Protein AF-A0AAV5G2I6-F1 (afdb_monomer)

Radius of gyration: 21.34 Å; Cα contacts (8 Å, |Δi|>4): 259; chains: 1; bounding box: 54×40×63 Å

InterPro domains:
  IPR001750 NADH:quinone oxidoreductase/Mrp antiporter, transmembrane domain [PF00361] (100-213)
  IPR045693 NAD(P)H-quinone oxidoreductase subunit 2, N-terminal [PF19530] (1-71)

Mean predicted aligned error: 12.51 Å

Foldseek 3Di:
DVLVPDDPVCLVVLLVVLLVVLVVVLVVLVVCLPPDWDQPDVNFFTDDNLLSVLLNVLSVLLSLVSVLCSVVCVVLVARSVLLSVLSVQLSVLLSQCSGGQWQVSVLVSVVSNQVSVLCQLCRPVPDPLSVVLSVLSVVLLVVLSVLQVVLVVLLCVQLPNDGGPVSSVVSCVVSVCCPPVSNVSSVVSNCSSLCLQQLDPPNVPSVVSSCVSRVSSVPDDFDDDVVCSVVVVVCVVVVVPDDDDDDDDDDDDDDPRDRNPSSNVSVVVVVVVVVVVVD

Nearest PDB structures (foldseek):
  7f9o-assembly1_M  TM=9.510E-01  e=1.912E-22  Hordeum vulgare subsp. spontaneum
  7wg5-assembly1_B  TM=9.486E-01  e=4.267E-21  Arabidopsis thaliana
  6khi-assembly1_B  TM=9.493E-01  e=2.024E-12  Thermosynechococcus vestitus BP-1
  6tjv-assembly1_B  TM=9.586E-01  e=1.074E-11  Thermosynechococcus vestitus BP-1
  8qby-assembly1_N  TM=9.268E-01  e=2.630E-10  Paracoccus denitrificans PD1222

pLDDT: mean 70.24, std 22.51, range [23.95, 95.75]

Secondary structure (DSSP, 8-state):
-GGGSS-GGGHHHHHHHHHHHHHHHHHHHHHHTTS---EEGGGTEE--HHHHHHHHHHHHHHHHHHHHHHHHHHHHT--HHHHHHHHHHHHHHHHHHHHB-BHHHHHHHHHHHHHHHHHHHT--TT-HHHHHHHHHHHHHHHHHHHHHHHHHHHHHHHHTS--BHHHHHHHHHHTTGGGSHHHHHHHHHHHHHHHHHH--TTS-THHHHHHHH-HHHHHS-TT--HHHHHHHHHHHHHGGG----------------SSSHHHHHHHHHHHHHHTTS--

Solvent-accessible surface area (backbone atoms only — not comparable to full-atom values): 15529 Å² total; per-residue (Å²): 120,75,67,78,77,53,62,85,85,50,59,70,55,55,54,52,54,55,46,49,54,41,51,51,51,50,52,53,50,64,66,47,70,80,56,77,70,50,73,38,79,94,63,41,32,45,46,44,77,72,29,51,53,52,38,48,52,51,47,51,54,50,56,57,45,55,69,69,43,48,66,56,38,65,76,64,73,52,68,59,64,61,56,52,49,34,52,52,49,22,51,50,20,50,46,49,40,49,25,43,39,24,57,63,46,57,50,50,17,56,48,47,26,47,51,30,49,37,54,59,36,30,62,54,77,88,41,69,55,12,46,51,24,22,52,52,49,46,52,55,47,51,52,27,52,53,40,24,51,53,12,49,53,45,48,24,64,60,19,75,70,39,52,40,55,68,52,26,52,51,24,18,59,75,68,64,42,71,82,37,72,64,48,55,53,19,52,50,28,35,50,53,18,52,35,45,75,50,41,46,89,87,46,35,75,61,52,63,54,37,51,68,18,20,62,70,66,66,66,60,72,45,70,78,46,82,74,45,62,67,48,47,69,56,44,64,72,63,60,84,71,70,94,80,87,89,88,92,86,87,90,78,75,64,83,76,69,78,78,52,51,68,51,46,56,66,50,55,59,60,59,61,51,61,66,67,76,78,115

Structure (mmCIF, N/CA/C/O backbone):
data_AF-A0AAV5G2I6-F1
#
_entry.id   AF-A0AAV5G2I6-F1
#
loop_
_atom_site.group_PDB
_atom_site.id
_atom_site.type_symbol
_atom_site.label_atom_id
_atom_site.label_alt_id
_atom_site.label_comp_id
_atom_site.label_asym_id
_atom_site.label_entity_id
_atom_site.label_seq_id
_atom_site.pdbx_PDB_ins_code
_atom_site.Cartn_x
_atom_site.Cartn_y
_atom_site.Cartn_z
_atom_site.occupancy
_atom_site.B_iso_or_equiv
_atom_site.auth_seq_id
_atom_site.auth_comp_id
_atom_site.auth_asym_id
_atom_site.auth_atom_id
_atom_site.pdbx_PDB_model_num
ATOM 1 N N . MET A 1 1 ? -19.543 11.523 7.938 1.00 45.25 1 MET A N 1
ATOM 2 C CA . MET A 1 1 ? -20.702 12.025 7.142 1.00 45.25 1 MET A CA 1
ATOM 3 C C . MET A 1 1 ? -21.783 10.956 6.940 1.00 45.25 1 MET A C 1
ATOM 5 O O . MET A 1 1 ? -22.947 11.292 7.072 1.00 45.25 1 MET A O 1
ATOM 9 N N . ILE A 1 2 ? -21.426 9.682 6.711 1.00 50.03 2 ILE A N 1
ATOM 10 C CA . ILE A 1 2 ? -22.383 8.548 6.662 1.00 50.03 2 ILE A CA 1
ATOM 11 C C . ILE A 1 2 ? -22.961 8.214 8.056 1.00 50.03 2 ILE A C 1
ATOM 13 O O . ILE A 1 2 ? -24.127 7.864 8.186 1.00 50.03 2 ILE A O 1
ATOM 17 N N . ASP A 1 3 ? -22.176 8.422 9.116 1.00 50.94 3 ASP A N 1
ATOM 18 C CA . ASP A 1 3 ? -22.596 8.178 10.508 1.00 50.94 3 ASP A CA 1
ATOM 19 C C . ASP A 1 3 ? -23.618 9.205 11.041 1.00 50.94 3 ASP A C 1
ATOM 21 O O . ASP A 1 3 ? -24.221 9.000 12.084 1.00 50.94 3 ASP A O 1
ATOM 25 N N . LEU A 1 4 ? -23.832 10.319 10.324 1.00 53.97 4 LEU A N 1
ATOM 26 C CA . LEU A 1 4 ? -24.796 11.360 10.714 1.00 53.97 4 LEU A CA 1
ATOM 27 C C . LEU A 1 4 ? -26.239 11.005 10.323 1.00 53.97 4 LEU A C 1
ATOM 29 O O . LEU A 1 4 ? -27.175 11.653 10.781 1.00 53.97 4 LEU A O 1
ATOM 33 N N . THR A 1 5 ? -26.408 10.005 9.455 1.00 57.31 5 THR A N 1
ATOM 34 C CA . THR A 1 5 ? -27.710 9.549 8.947 1.00 57.31 5 THR A CA 1
ATOM 35 C C . THR A 1 5 ? -28.163 8.222 9.553 1.00 57.31 5 THR A C 1
ATOM 37 O O . THR A 1 5 ? -29.301 7.827 9.326 1.00 57.31 5 THR A O 1
ATOM 40 N N . SER A 1 6 ? -27.292 7.532 10.296 1.00 55.28 6 SER A N 1
ATOM 41 C CA . SER A 1 6 ? -27.576 6.224 10.891 1.00 55.28 6 SER A CA 1
ATOM 42 C C . SER A 1 6 ? -27.896 6.366 12.373 1.00 55.28 6 SER A C 1
ATOM 44 O O . SER A 1 6 ? -27.193 7.069 13.099 1.00 55.28 6 SER A O 1
ATOM 46 N N . ASP A 1 7 ? -28.936 5.678 12.833 1.00 56.91 7 ASP A N 1
ATOM 47 C CA . ASP A 1 7 ? -29.311 5.674 14.244 1.00 56.91 7 ASP A CA 1
ATOM 48 C C . ASP A 1 7 ? -28.297 4.832 15.049 1.00 56.91 7 ASP A C 1
ATOM 50 O O . ASP A 1 7 ? -27.750 3.849 14.540 1.00 56.91 7 ASP A O 1
ATOM 54 N N . GLN A 1 8 ? -28.032 5.166 16.321 1.00 59.47 8 GLN A N 1
ATOM 55 C CA . GLN A 1 8 ? -27.012 4.458 17.135 1.00 59.47 8 GLN A CA 1
ATOM 56 C C . GLN A 1 8 ? -27.302 2.953 17.310 1.00 59.47 8 GLN A C 1
ATOM 58 O O . GLN A 1 8 ? -26.416 2.179 17.676 1.00 59.47 8 GLN A O 1
ATOM 63 N N . LYS A 1 9 ? -28.538 2.533 17.026 1.00 57.12 9 LYS A N 1
ATOM 64 C CA . LYS A 1 9 ? -29.009 1.148 17.080 1.00 57.12 9 LYS A CA 1
ATOM 65 C C . LYS A 1 9 ? -28.426 0.257 15.972 1.00 57.12 9 LYS A C 1
ATOM 67 O O . LYS A 1 9 ? -28.384 -0.958 16.150 1.00 57.12 9 LYS A O 1
ATOM 72 N N . ASP A 1 10 ? -27.925 0.842 14.883 1.00 65.00 10 ASP A N 1
ATOM 73 C CA . ASP A 1 10 ? -27.438 0.104 13.706 1.00 65.00 10 ASP A CA 1
ATOM 74 C C . ASP A 1 10 ? -25.941 -0.255 13.783 1.00 65.00 10 ASP A C 1
ATOM 76 O O . ASP A 1 10 ? -25.424 -0.998 12.947 1.00 65.00 10 ASP A O 1
ATOM 80 N N . ARG A 1 11 ? -25.239 0.207 14.827 1.00 68.56 11 ARG A N 1
ATOM 81 C CA . ARG A 1 11 ? -23.806 -0.046 15.076 1.00 68.56 11 ARG A CA 1
ATOM 82 C C . ARG A 1 11 ? -23.371 -1.516 14.938 1.00 68.56 11 ARG A C 1
ATOM 84 O O . ARG A 1 11 ? -22.419 -1.759 14.196 1.00 68.56 11 ARG A O 1
ATOM 91 N N . PRO A 1 12 ? -24.038 -2.513 15.562 1.00 72.69 12 PRO A N 1
ATOM 92 C CA . PRO A 1 12 ? -23.648 -3.916 15.393 1.00 72.69 12 PRO A CA 1
ATOM 93 C C . PRO A 1 12 ? -23.829 -4.406 13.950 1.00 72.69 12 PRO A C 1
ATOM 95 O O . PRO A 1 12 ? -23.085 -5.269 13.487 1.00 72.69 12 PRO A O 1
ATOM 98 N N . TRP A 1 13 ? -24.788 -3.843 13.212 1.00 80.06 13 TRP A N 1
ATOM 99 C CA . TRP A 1 13 ? -25.115 -4.272 11.856 1.00 80.06 13 TRP A CA 1
ATOM 100 C C . TRP A 1 13 ? -23.981 -3.964 10.870 1.00 80.06 13 TRP A C 1
ATOM 102 O O . TRP A 1 13 ? -23.645 -4.809 10.040 1.00 80.06 13 TRP A O 1
ATOM 112 N N . PHE A 1 14 ? -23.305 -2.819 11.018 1.00 83.38 14 PHE A N 1
ATOM 113 C CA . PHE A 1 14 ? -22.146 -2.467 10.187 1.00 83.38 14 PHE A CA 1
ATOM 114 C C . PHE A 1 14 ? -20.962 -3.428 10.359 1.00 83.38 14 PHE A C 1
ATOM 116 O O . PHE A 1 14 ? -20.295 -3.768 9.373 1.00 83.38 14 PHE A O 1
ATOM 123 N N . TYR A 1 15 ? -20.722 -3.917 11.580 1.00 82.12 15 TYR A N 1
ATOM 124 C CA . TYR A 1 15 ? -19.696 -4.931 11.834 1.00 82.12 15 TYR A CA 1
ATOM 125 C C . TYR A 1 15 ? -20.035 -6.259 11.161 1.00 82.12 15 TYR A C 1
ATOM 127 O O . TYR A 1 15 ? -19.169 -6.858 10.520 1.00 82.12 15 TYR A O 1
ATOM 135 N N . PHE A 1 16 ? -21.296 -6.694 11.243 1.00 85.62 16 PHE A N 1
ATOM 136 C CA . PHE A 1 16 ? -21.748 -7.913 10.571 1.00 85.62 16 PHE A CA 1
ATOM 137 C C . PHE A 1 16 ? -21.628 -7.808 9.050 1.00 85.62 16 PHE A C 1
ATOM 139 O O . PHE A 1 16 ? -21.103 -8.728 8.425 1.00 85.62 16 PHE A O 1
ATOM 146 N N . ILE A 1 17 ? -22.038 -6.690 8.444 1.00 89.56 17 ILE A N 1
ATOM 147 C CA . ILE A 1 17 ? -21.895 -6.477 6.994 1.00 89.56 17 ILE A CA 1
ATOM 148 C C . ILE A 1 17 ? -20.422 -6.539 6.575 1.00 89.56 17 ILE A C 1
ATOM 150 O O . ILE A 1 17 ? -20.075 -7.215 5.609 1.00 89.56 17 ILE A O 1
ATOM 154 N N . SER A 1 18 ? -19.543 -5.864 7.316 1.00 88.00 18 SER A N 1
ATOM 155 C CA . SER A 1 18 ? -18.115 -5.802 6.985 1.00 88.00 18 SER A CA 1
ATOM 156 C C . SER A 1 18 ? -17.415 -7.150 7.182 1.00 88.00 18 SER A C 1
ATOM 158 O O . SER A 1 18 ? -16.592 -7.552 6.369 1.00 88.00 18 SER A O 1
ATOM 160 N N . SER A 1 19 ? -17.754 -7.889 8.241 1.00 87.12 19 SER A N 1
ATOM 161 C CA . SER A 1 19 ? -17.191 -9.222 8.479 1.00 87.12 19 SER A CA 1
ATOM 162 C C . SER A 1 19 ? -17.691 -10.237 7.447 1.00 87.12 19 SER A C 1
ATOM 164 O O . SER A 1 19 ? -16.899 -11.001 6.896 1.00 87.12 19 SER A O 1
ATOM 166 N N . THR A 1 20 ? -18.986 -10.215 7.118 1.00 90.69 20 THR A N 1
ATOM 167 C CA . THR A 1 20 ? -19.556 -11.122 6.110 1.00 90.69 20 THR A CA 1
ATOM 168 C C . THR A 1 20 ? -18.994 -10.860 4.715 1.00 90.69 20 THR A C 1
ATOM 170 O O . THR A 1 20 ? -18.686 -11.823 4.020 1.00 90.69 20 THR A O 1
ATOM 173 N N . SER A 1 21 ? -18.774 -9.603 4.311 1.00 93.19 21 SER A N 1
ATOM 174 C CA . SER A 1 21 ? -18.164 -9.288 3.009 1.00 93.19 21 SER A CA 1
ATOM 175 C C . SER A 1 21 ? -16.723 -9.801 2.887 1.00 93.19 21 SER A C 1
ATOM 177 O O . SER A 1 21 ? -16.348 -10.337 1.838 1.00 93.19 21 SER A O 1
ATOM 179 N N . LEU A 1 22 ? -15.932 -9.729 3.963 1.00 91.12 22 LEU A N 1
ATOM 180 C CA . LEU A 1 22 ? -14.585 -10.303 3.999 1.00 91.12 22 LEU A CA 1
ATOM 181 C C . LEU A 1 22 ? -14.619 -11.833 3.936 1.00 91.12 22 LEU A C 1
ATOM 183 O O . LEU A 1 22 ? -13.873 -12.423 3.158 1.00 91.12 22 LEU A O 1
ATOM 187 N N . VAL A 1 23 ? -15.524 -12.485 4.674 1.00 92.25 23 VAL A N 1
ATOM 188 C CA . VAL A 1 23 ? -15.687 -13.949 4.624 1.00 92.25 23 VAL A CA 1
ATOM 189 C C . VAL A 1 23 ? -16.123 -14.406 3.232 1.00 92.25 23 VAL A C 1
ATOM 191 O O . VAL A 1 23 ? -15.552 -15.355 2.697 1.00 92.25 23 VAL A O 1
ATOM 194 N N . ILE A 1 24 ? -17.072 -13.704 2.605 1.00 93.75 24 ILE A N 1
ATOM 195 C CA . ILE A 1 24 ? -17.482 -13.962 1.218 1.00 93.75 24 ILE A CA 1
ATOM 196 C C . ILE A 1 24 ? -16.274 -13.838 0.281 1.00 93.75 24 ILE A C 1
ATOM 198 O O . ILE A 1 24 ? -16.040 -14.730 -0.534 1.00 93.75 24 ILE A O 1
ATOM 202 N N . SER A 1 25 ? -15.455 -12.797 0.442 1.00 92.75 25 SER A N 1
ATOM 203 C CA . SER A 1 25 ? -14.240 -12.601 -0.363 1.00 92.75 25 SER A CA 1
ATOM 204 C C . SER A 1 25 ? -13.227 -13.738 -0.177 1.00 92.75 25 SER A C 1
ATOM 206 O O . SER A 1 25 ? -12.668 -14.225 -1.158 1.00 92.75 25 SER A O 1
ATOM 208 N N . ILE A 1 26 ? -13.041 -14.227 1.055 1.00 92.31 26 ILE A N 1
ATOM 209 C CA . ILE A 1 26 ? -12.185 -15.389 1.341 1.00 92.31 26 ILE A CA 1
ATOM 210 C C . ILE A 1 26 ? -12.726 -16.634 0.638 1.00 92.31 26 ILE A C 1
ATOM 212 O O . ILE A 1 26 ? -11.971 -17.342 -0.025 1.00 92.31 26 ILE A O 1
ATOM 216 N N . THR A 1 27 ? -14.031 -16.899 0.748 1.00 91.38 27 THR A N 1
ATOM 217 C CA . THR A 1 27 ? -14.632 -18.064 0.086 1.00 91.38 27 THR A CA 1
ATOM 218 C C . THR A 1 27 ? -14.494 -17.984 -1.432 1.00 91.38 27 THR A C 1
ATOM 220 O O . THR A 1 27 ? -14.152 -18.986 -2.053 1.00 91.38 27 THR A O 1
ATOM 223 N N . ALA A 1 28 ? -14.665 -16.799 -2.025 1.00 91.19 28 ALA A N 1
ATOM 224 C CA . ALA A 1 28 ? -14.481 -16.587 -3.457 1.00 91.19 28 ALA A CA 1
A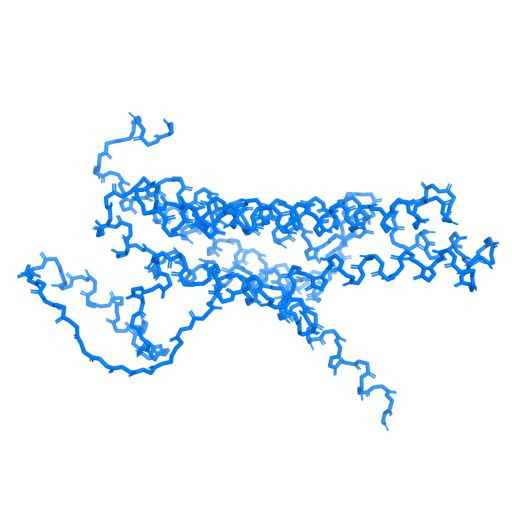TOM 225 C C . ALA A 1 28 ? -13.043 -16.898 -3.910 1.00 91.19 28 ALA A C 1
ATOM 227 O O . ALA A 1 28 ? -12.866 -17.575 -4.921 1.00 91.19 28 ALA A O 1
ATOM 228 N N . LEU A 1 29 ? -12.024 -16.482 -3.145 1.00 88.50 29 LEU A N 1
ATOM 229 C CA . LEU A 1 29 ? -10.629 -16.845 -3.434 1.00 88.50 29 LEU A CA 1
ATOM 230 C C . LEU A 1 29 ? -10.391 -18.357 -3.343 1.00 88.50 29 LEU A C 1
ATOM 232 O O . LEU A 1 29 ? -9.726 -18.924 -4.203 1.00 88.50 29 LEU A O 1
ATOM 236 N N . LEU A 1 30 ? -10.965 -19.032 -2.342 1.00 88.12 30 LEU A N 1
ATOM 237 C CA . LEU A 1 30 ? -10.815 -20.485 -2.193 1.00 88.12 30 LEU A CA 1
ATOM 238 C C . LEU A 1 30 ? -11.450 -21.266 -3.349 1.00 88.12 30 LEU A C 1
ATOM 240 O O . LEU A 1 30 ? -10.907 -22.288 -3.761 1.00 88.12 30 LEU A O 1
ATOM 244 N N . PHE A 1 31 ? -12.580 -20.794 -3.884 1.00 87.88 31 PHE A N 1
ATOM 245 C CA . PHE A 1 31 ? -13.180 -21.388 -5.080 1.00 87.88 31 PHE A CA 1
ATOM 246 C C . PHE A 1 31 ? -12.314 -21.177 -6.323 1.00 87.88 31 PHE A C 1
ATOM 248 O O . PHE A 1 31 ? -12.194 -22.087 -7.143 1.00 87.88 31 PHE A O 1
ATOM 255 N N . ARG A 1 32 ? -11.683 -20.005 -6.434 1.00 84.94 32 ARG A N 1
ATOM 256 C CA . ARG A 1 32 ? -10.841 -19.632 -7.571 1.00 84.94 32 ARG A CA 1
ATOM 257 C C . ARG A 1 32 ? -9.480 -20.331 -7.599 1.00 84.94 32 ARG A C 1
ATOM 259 O O . ARG A 1 32 ? -8.942 -20.521 -8.679 1.00 84.94 32 ARG A O 1
ATOM 266 N N . TRP A 1 33 ? -8.979 -20.806 -6.458 1.00 80.50 33 TRP A N 1
ATOM 267 C CA . TRP A 1 33 ? -7.671 -21.472 -6.321 1.00 80.50 33 TRP A CA 1
ATOM 268 C C . TRP A 1 33 ? -7.392 -22.598 -7.335 1.00 80.50 33 TRP A C 1
ATOM 270 O O . TRP A 1 33 ? -6.245 -22.975 -7.574 1.00 80.50 33 TRP A O 1
ATOM 280 N N . ARG A 1 34 ? -8.442 -23.206 -7.898 1.00 72.94 34 ARG A N 1
ATOM 281 C CA . ARG A 1 34 ? -8.332 -24.314 -8.854 1.00 72.94 34 ARG A CA 1
ATOM 282 C C . ARG A 1 34 ? -8.368 -23.879 -10.323 1.00 72.94 34 ARG A C 1
ATOM 284 O O . ARG A 1 34 ? -8.313 -24.742 -11.195 1.00 72.94 34 ARG A O 1
ATOM 291 N N . GLU A 1 35 ? -8.509 -22.589 -10.597 1.00 75.75 35 GLU A N 1
ATOM 292 C CA . GLU A 1 35 ? -8.553 -22.045 -11.951 1.00 75.75 35 GLU A CA 1
ATOM 293 C C . GLU A 1 35 ? -7.141 -21.753 -12.478 1.00 75.75 35 GLU A C 1
ATOM 295 O O . GLU A 1 35 ? -6.214 -21.470 -11.721 1.00 75.75 35 GLU A O 1
ATOM 300 N N . GLU A 1 36 ? -6.971 -21.850 -13.797 1.00 71.69 36 GLU A N 1
ATOM 301 C CA . GLU A 1 36 ? -5.715 -21.496 -14.465 1.00 71.69 36 GLU A CA 1
ATOM 302 C C . GLU A 1 36 ? -5.420 -19.993 -14.306 1.00 71.69 36 GLU A C 1
ATOM 304 O O . GLU A 1 36 ? -6.358 -19.192 -14.239 1.00 71.69 36 GLU A O 1
ATOM 309 N N . PRO A 1 37 ? -4.141 -19.573 -14.273 1.00 69.00 37 PRO A N 1
ATOM 310 C CA . PRO A 1 37 ? -3.783 -18.177 -14.068 1.00 69.00 37 PRO A CA 1
ATOM 311 C C . PRO A 1 37 ? -4.351 -17.292 -15.182 1.00 69.00 37 PRO A C 1
ATOM 313 O O . PRO A 1 37 ? -3.980 -17.402 -16.351 1.00 69.00 37 PRO A O 1
ATOM 316 N N . ILE A 1 38 ? -5.257 -16.390 -14.805 1.00 71.06 38 ILE A N 1
ATOM 317 C CA . ILE A 1 38 ? -5.897 -15.449 -15.726 1.00 71.06 38 ILE A CA 1
ATOM 318 C C . ILE A 1 38 ? -5.084 -14.153 -15.749 1.00 71.06 38 ILE A C 1
ATOM 320 O O . ILE A 1 38 ? -4.766 -13.579 -14.702 1.00 71.06 38 ILE A O 1
ATOM 324 N N . ILE A 1 39 ? -4.771 -13.677 -16.953 1.00 74.50 39 ILE A N 1
ATOM 325 C CA . ILE A 1 39 ? -4.263 -12.324 -17.178 1.00 74.50 39 ILE A CA 1
ATOM 326 C C . ILE A 1 39 ? -5.475 -11.442 -17.471 1.00 74.50 39 ILE A C 1
ATOM 328 O O . ILE A 1 39 ? -6.171 -11.630 -18.468 1.00 74.50 39 ILE A O 1
ATOM 332 N N . SER A 1 40 ? -5.738 -10.493 -16.581 1.00 75.25 40 SER A N 1
ATOM 333 C CA . SER A 1 40 ? -6.874 -9.577 -16.656 1.00 75.25 40 SER A CA 1
ATOM 334 C C . SER A 1 40 ? -6.392 -8.146 -16.902 1.00 75.25 40 SER A C 1
ATOM 336 O O . SER A 1 40 ? -5.221 -7.823 -16.708 1.00 75.25 40 SER A O 1
ATOM 338 N N . PHE A 1 41 ? -7.301 -7.268 -17.339 1.00 73.75 41 PHE A N 1
ATOM 339 C CA . PHE A 1 41 ? -7.011 -5.847 -17.591 1.00 73.75 41 PHE A CA 1
ATOM 340 C C . PHE A 1 41 ? -5.852 -5.604 -18.573 1.00 73.75 41 PHE A C 1
ATOM 342 O O . PHE A 1 41 ? -4.979 -4.777 -18.320 1.00 73.75 41 PHE A O 1
ATOM 349 N N . SER A 1 42 ? -5.854 -6.309 -19.709 1.00 68.94 42 SER A N 1
ATOM 350 C CA . SER A 1 42 ? -4.873 -6.109 -20.789 1.00 68.94 42 SER A CA 1
ATOM 351 C C . SER A 1 42 ? -3.406 -6.349 -20.390 1.00 68.94 42 SER A C 1
ATOM 353 O O . SER A 1 42 ? -2.533 -5.768 -21.012 1.00 68.94 42 SER A O 1
ATOM 355 N N . GLY A 1 43 ? -3.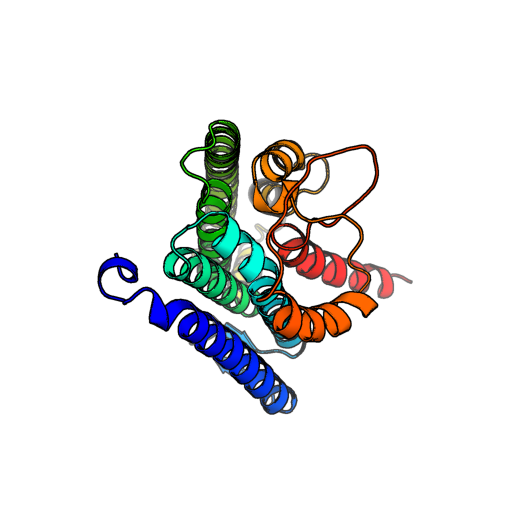128 -7.180 -19.377 1.00 68.44 43 GLY A N 1
ATOM 356 C CA . GLY A 1 43 ? -1.752 -7.454 -18.918 1.00 68.44 43 GLY A CA 1
ATOM 357 C C . GLY A 1 43 ? -1.400 -6.838 -17.562 1.00 68.44 43 GLY A C 1
ATOM 358 O O . GLY A 1 43 ? -0.479 -7.307 -16.892 1.00 68.44 43 GLY A O 1
ATOM 359 N N . ASN A 1 44 ? -2.186 -5.859 -17.102 1.00 71.12 44 ASN A N 1
ATOM 360 C CA . ASN A 1 44 ? -1.886 -5.085 -15.892 1.00 71.12 44 ASN A CA 1
ATOM 361 C C . ASN A 1 44 ? -2.170 -5.832 -14.580 1.00 71.12 44 ASN A C 1
ATOM 363 O O . ASN A 1 44 ? -1.561 -5.532 -13.554 1.00 71.12 44 ASN A O 1
ATOM 367 N N . PHE A 1 45 ? -3.084 -6.811 -14.596 1.00 74.06 45 PHE A N 1
ATOM 368 C CA . PHE A 1 45 ? -3.421 -7.591 -13.408 1.00 74.06 45 PHE A CA 1
ATOM 369 C C . PHE A 1 45 ? -3.252 -9.082 -13.662 1.00 74.06 45 PHE A C 1
ATOM 371 O O . PHE A 1 45 ? -4.019 -9.693 -14.413 1.00 74.06 45 PHE A O 1
ATOM 378 N N . GLN A 1 46 ? -2.268 -9.678 -12.998 1.00 75.50 46 GLN A N 1
ATOM 379 C CA . GLN A 1 46 ? -2.004 -11.104 -13.102 1.00 75.50 46 GLN A CA 1
ATOM 380 C C . GLN A 1 46 ? -2.484 -11.819 -11.840 1.00 75.50 46 GLN A C 1
ATOM 382 O O . GLN A 1 46 ? -2.119 -11.462 -10.718 1.00 75.50 46 GLN A O 1
ATOM 387 N N . THR A 1 47 ? -3.283 -12.867 -12.018 1.00 76.00 47 THR A N 1
ATOM 388 C CA . THR A 1 47 ? -3.669 -13.760 -10.919 1.00 76.00 47 THR A CA 1
ATOM 389 C C . THR A 1 47 ? -2.959 -15.090 -11.042 1.00 76.00 47 THR A C 1
ATOM 391 O O . THR A 1 47 ? -3.224 -15.846 -11.967 1.00 76.00 47 THR A O 1
ATOM 394 N N . ASN A 1 48 ? -2.063 -15.342 -10.090 1.00 78.31 48 ASN A N 1
ATOM 395 C CA . ASN A 1 48 ? -1.323 -16.586 -9.922 1.00 78.31 48 ASN A CA 1
ATOM 396 C C . ASN A 1 48 ? -1.520 -17.073 -8.481 1.00 78.31 48 ASN A C 1
ATOM 398 O O . ASN A 1 48 ? -1.732 -16.252 -7.585 1.00 78.31 48 ASN A O 1
ATOM 402 N N . ASN A 1 49 ? -1.291 -18.362 -8.228 1.00 82.12 49 ASN A N 1
ATOM 403 C CA . ASN A 1 49 ? -1.400 -18.956 -6.887 1.00 82.12 49 ASN A CA 1
ATOM 404 C C . ASN A 1 49 ? -0.567 -18.203 -5.830 1.00 82.12 49 ASN A C 1
ATOM 406 O O . ASN A 1 49 ? -0.970 -18.093 -4.678 1.00 82.12 49 ASN A O 1
ATOM 410 N N . PHE A 1 50 ? 0.585 -17.636 -6.214 1.00 78.06 50 PHE A N 1
ATOM 411 C CA . PHE A 1 50 ? 1.396 -16.799 -5.322 1.00 78.06 50 PHE A CA 1
ATOM 412 C C . PHE A 1 50 ? 0.635 -15.549 -4.856 1.00 78.06 50 PHE A C 1
ATOM 414 O O . PHE A 1 50 ? 0.584 -15.275 -3.661 1.00 78.06 50 PHE A O 1
ATOM 421 N N . ASN A 1 51 ? 0.002 -14.825 -5.780 1.00 83.56 51 ASN A N 1
ATOM 422 C CA . ASN A 1 51 ? -0.739 -13.597 -5.489 1.00 83.56 51 ASN A CA 1
ATOM 423 C C . ASN A 1 51 ? -1.968 -13.903 -4.625 1.00 83.56 51 ASN A C 1
ATOM 425 O O . ASN A 1 51 ? -2.266 -13.162 -3.689 1.00 83.56 51 ASN A O 1
ATOM 429 N N . GLU A 1 52 ? -2.627 -15.034 -4.888 1.00 83.81 52 GLU A N 1
ATOM 430 C CA . GLU A 1 52 ? -3.775 -15.504 -4.111 1.00 83.81 52 GLU A CA 1
ATOM 431 C C . GLU A 1 52 ? -3.414 -15.820 -2.654 1.00 83.81 52 GLU A C 1
ATOM 433 O O . GLU A 1 52 ? -4.188 -15.486 -1.760 1.00 83.81 52 GLU A O 1
ATOM 438 N N . ILE A 1 53 ? -2.224 -16.375 -2.378 1.00 85.81 53 ILE A N 1
ATOM 439 C CA . ILE A 1 53 ? -1.751 -16.602 -0.998 1.00 85.81 53 ILE A CA 1
ATOM 440 C C . ILE A 1 53 ? -1.654 -15.280 -0.227 1.00 85.81 53 ILE A C 1
ATOM 442 O O . ILE A 1 53 ? -2.101 -15.202 0.921 1.00 85.81 53 ILE A O 1
ATOM 446 N N . PHE A 1 54 ? -1.093 -14.229 -0.836 1.00 81.94 54 PHE A N 1
ATOM 447 C CA . PHE A 1 54 ? -1.004 -12.927 -0.170 1.00 81.94 54 PHE A CA 1
ATOM 448 C C . PHE A 1 54 ? -2.378 -12.284 -0.019 1.00 81.94 54 PHE A C 1
ATOM 450 O O . PHE A 1 54 ? -2.702 -11.829 1.071 1.00 81.94 54 PHE A O 1
ATOM 457 N N . GLN A 1 55 ? -3.234 -12.321 -1.042 1.00 87.56 55 GLN A N 1
ATOM 458 C CA . GLN A 1 55 ? -4.611 -11.821 -0.932 1.00 87.56 55 GLN A CA 1
ATOM 459 C C . GLN A 1 55 ? -5.397 -12.533 0.175 1.00 87.56 55 GLN A C 1
ATOM 461 O O . GLN A 1 55 ? -6.093 -11.884 0.957 1.00 87.56 55 GLN A O 1
ATOM 466 N N . PHE A 1 56 ? -5.235 -13.851 0.301 1.00 88.12 56 PHE A N 1
ATOM 467 C CA . PHE A 1 56 ? -5.823 -14.624 1.387 1.00 88.12 56 PHE A CA 1
ATOM 468 C C . PHE A 1 56 ? -5.305 -14.167 2.756 1.00 88.12 56 PHE A C 1
ATOM 470 O O . PHE A 1 56 ? -6.099 -13.926 3.664 1.00 88.12 56 PHE A O 1
ATOM 477 N N . LEU A 1 57 ? -3.989 -13.987 2.906 1.00 83.69 57 LEU A N 1
ATOM 478 C CA . LEU A 1 57 ? -3.385 -13.497 4.147 1.00 83.69 57 LEU A CA 1
ATOM 479 C C . LEU A 1 57 ? -3.940 -12.121 4.548 1.00 83.69 57 LEU A C 1
ATOM 481 O O . LEU A 1 57 ? -4.226 -11.881 5.719 1.00 83.69 57 LEU A O 1
ATOM 485 N N . ILE A 1 58 ? -4.129 -11.231 3.580 1.00 82.44 58 ILE A N 1
ATOM 486 C CA . ILE A 1 58 ? -4.657 -9.876 3.774 1.00 82.44 58 ILE A CA 1
ATOM 487 C C . ILE A 1 58 ? -6.099 -9.906 4.272 1.00 82.44 58 ILE A C 1
ATOM 489 O O . ILE A 1 58 ? -6.456 -9.232 5.247 1.00 82.44 58 ILE A O 1
ATOM 493 N N . LEU A 1 59 ? -6.933 -10.710 3.615 1.00 87.81 59 LEU A N 1
ATOM 494 C CA . LEU A 1 59 ? -8.321 -10.900 4.013 1.00 87.81 59 LEU A CA 1
ATOM 495 C C . LEU A 1 59 ? -8.422 -11.558 5.392 1.00 87.81 59 LEU A C 1
ATOM 497 O O . LEU A 1 59 ? -9.260 -11.168 6.203 1.00 87.81 59 LEU A O 1
ATOM 501 N N . LEU A 1 60 ? -7.533 -12.502 5.706 1.00 85.94 60 LEU A N 1
ATOM 502 C CA . LEU A 1 60 ? -7.468 -13.119 7.028 1.00 85.94 60 LEU A CA 1
ATOM 503 C C . LEU A 1 60 ? -7.119 -12.085 8.107 1.00 85.94 60 LEU A C 1
ATOM 505 O O . LEU A 1 60 ? -7.823 -11.980 9.111 1.00 85.94 60 LEU A O 1
ATOM 509 N N . CYS A 1 61 ? -6.075 -11.281 7.885 1.00 80.25 61 CYS A N 1
ATOM 510 C CA . CYS A 1 61 ? -5.659 -10.242 8.828 1.00 80.25 61 CYS A CA 1
ATOM 511 C C . CYS A 1 61 ? -6.791 -9.245 9.089 1.00 80.25 61 CYS A C 1
ATOM 513 O O . CYS A 1 61 ? -7.052 -8.878 10.233 1.00 80.25 61 CYS A O 1
ATOM 515 N N . SER A 1 62 ? -7.500 -8.824 8.042 1.00 80.38 62 SER A N 1
ATOM 516 C CA . SER A 1 62 ? -8.615 -7.886 8.177 1.00 80.38 62 SER A CA 1
ATOM 517 C C . SER A 1 62 ? -9.850 -8.442 8.836 1.00 80.38 62 SER A C 1
ATOM 519 O O . SER A 1 62 ? -10.421 -7.768 9.693 1.00 80.38 62 SER A O 1
ATOM 521 N N . THR A 1 63 ? -10.188 -9.690 8.542 1.00 82.94 63 THR A N 1
ATOM 522 C CA . THR A 1 63 ? -11.275 -10.383 9.230 1.00 82.94 63 THR A CA 1
ATOM 523 C C . THR A 1 63 ? -11.003 -10.471 10.732 1.00 82.94 63 THR A C 1
ATOM 525 O O . THR A 1 63 ? -11.930 -10.321 11.521 1.00 82.94 63 THR A O 1
ATOM 528 N N . LEU A 1 64 ? -9.740 -10.649 11.141 1.00 79.19 64 LEU A N 1
ATOM 529 C CA . LEU A 1 64 ? -9.340 -10.671 12.553 1.00 79.19 64 LEU A CA 1
ATOM 530 C C . LEU A 1 64 ? -9.287 -9.277 13.195 1.00 79.19 64 LEU A C 1
ATOM 532 O O . LEU A 1 64 ? -9.528 -9.146 14.391 1.00 79.19 64 LEU A O 1
ATOM 536 N N . CYS A 1 65 ? -8.993 -8.226 12.433 1.00 75.06 65 CYS A N 1
ATOM 537 C CA . CYS A 1 65 ? -8.870 -6.877 12.985 1.00 75.06 65 CYS A CA 1
ATOM 538 C C . CYS A 1 65 ? -10.209 -6.240 13.349 1.00 75.06 65 CYS A C 1
ATOM 540 O O . CYS A 1 65 ? -10.299 -5.579 14.382 1.00 75.06 65 CYS A O 1
ATOM 542 N N . ILE A 1 66 ? -11.257 -6.480 12.553 1.00 76.31 66 ILE A N 1
ATOM 543 C CA . ILE A 1 66 ? -12.597 -5.951 12.831 1.00 76.31 66 ILE A CA 1
ATOM 544 C C . ILE A 1 66 ? -13.073 -6.312 14.251 1.00 76.31 66 ILE A C 1
ATOM 546 O O . ILE A 1 66 ? -13.322 -5.378 15.010 1.00 76.31 66 ILE A O 1
ATOM 550 N N . PRO A 1 67 ? -13.148 -7.591 14.678 1.00 74.88 67 PRO A N 1
ATOM 551 C CA . PRO A 1 67 ? -13.624 -7.936 16.018 1.00 74.88 67 PRO A CA 1
ATOM 552 C C . PRO A 1 67 ? -12.717 -7.399 17.133 1.00 74.88 67 PRO A C 1
ATOM 554 O O . PRO A 1 67 ? -13.228 -6.974 18.164 1.00 74.88 67 PRO A O 1
ATOM 557 N N . LEU A 1 68 ? -11.395 -7.345 16.919 1.00 70.81 68 LEU A N 1
ATOM 558 C CA . LEU A 1 68 ? -10.452 -6.769 17.889 1.00 70.81 68 LEU A CA 1
ATOM 559 C C . LEU A 1 68 ? -10.659 -5.261 18.090 1.00 70.81 68 LEU A C 1
ATOM 561 O O . LEU A 1 68 ? -10.333 -4.728 19.146 1.00 70.81 68 LEU A O 1
ATOM 565 N N . SER A 1 69 ? -11.190 -4.566 17.085 1.00 70.06 69 SER A N 1
ATOM 566 C CA . SER A 1 69 ? -11.440 -3.125 17.148 1.00 70.06 69 SER A CA 1
ATOM 567 C C . SER A 1 69 ? -12.788 -2.740 17.768 1.00 70.06 69 SER A C 1
ATOM 569 O O . SER A 1 69 ? -12.945 -1.587 18.168 1.00 70.06 69 SER A O 1
ATOM 571 N N . VAL A 1 70 ? -13.753 -3.669 17.862 1.00 70.44 70 VAL A N 1
ATOM 572 C CA . VAL A 1 70 ? -15.126 -3.379 18.330 1.00 70.44 70 VAL A CA 1
ATOM 573 C C . VAL A 1 70 ? -15.104 -2.798 19.739 1.00 70.44 70 VAL A C 1
ATOM 575 O O . VAL A 1 70 ? -15.592 -1.691 19.956 1.00 70.44 70 VAL A O 1
ATOM 578 N N . GLU A 1 71 ? -14.461 -3.505 20.670 1.00 66.00 71 GLU A N 1
ATOM 579 C CA . GLU A 1 71 ? -14.401 -3.110 22.081 1.00 66.00 71 GLU A CA 1
ATOM 580 C C . GLU A 1 71 ? -13.746 -1.729 22.254 1.00 66.00 71 GLU A C 1
ATOM 582 O O . GLU A 1 71 ? -14.187 -0.907 23.058 1.00 66.00 71 GLU A O 1
ATOM 587 N N . TYR A 1 72 ? -12.743 -1.420 21.428 1.00 66.19 72 TYR A N 1
ATOM 588 C CA . TYR A 1 72 ? -12.066 -0.127 21.455 1.00 66.19 72 TYR A CA 1
ATOM 589 C C . TYR A 1 72 ? -12.958 1.025 20.983 1.00 66.19 72 TYR A C 1
ATOM 591 O O . TYR A 1 72 ? -12.983 2.093 21.605 1.00 66.19 72 TYR A O 1
ATOM 599 N N . ILE A 1 73 ? -13.684 0.837 19.881 1.00 68.44 73 ILE A N 1
ATOM 600 C CA . ILE A 1 73 ? -14.522 1.903 19.325 1.00 68.44 73 ILE A CA 1
ATOM 601 C C . ILE A 1 73 ? -15.727 2.164 20.236 1.00 68.44 73 ILE A C 1
ATOM 603 O O . ILE A 1 73 ? -16.116 3.318 20.422 1.00 68.44 73 ILE A O 1
ATOM 607 N N . GLU A 1 74 ? -16.260 1.119 20.873 1.00 68.50 74 GLU A N 1
ATOM 608 C CA . GLU A 1 74 ? -17.305 1.248 21.891 1.00 68.50 74 GLU A CA 1
ATOM 609 C C . GLU A 1 74 ? -16.820 2.035 23.118 1.00 68.50 74 GLU A C 1
ATOM 611 O O . GLU A 1 74 ? -17.517 2.944 23.565 1.00 68.50 74 GLU A O 1
ATOM 616 N N . CYS A 1 75 ? -15.602 1.774 23.609 1.00 65.75 75 CYS A N 1
ATOM 617 C CA . CYS A 1 75 ? -15.026 2.495 24.753 1.00 65.75 75 CYS A CA 1
ATOM 618 C C . CYS A 1 75 ? -14.722 3.975 24.474 1.00 65.75 75 CYS A C 1
ATOM 620 O O . CYS A 1 75 ? -14.664 4.783 25.401 1.00 65.75 75 CYS A O 1
ATOM 622 N N . THR A 1 76 ? -14.469 4.330 23.215 1.00 65.69 76 THR A N 1
ATOM 623 C CA . THR A 1 76 ? -14.021 5.676 22.822 1.00 65.69 76 THR A CA 1
ATOM 624 C C . THR A 1 76 ? -15.123 6.539 22.205 1.00 65.69 76 THR A C 1
ATOM 626 O O . THR A 1 76 ? -14.875 7.705 21.895 1.00 65.69 76 THR A O 1
ATOM 629 N N . GLU A 1 77 ? -16.333 5.988 22.049 1.00 68.38 77 GLU A N 1
ATOM 630 C CA . GLU A 1 77 ? -17.502 6.638 21.438 1.00 68.38 77 GLU A CA 1
ATOM 631 C C . GLU A 1 77 ? -17.222 7.236 20.043 1.00 68.38 77 GLU A C 1
ATOM 633 O O . GLU A 1 77 ? -17.824 8.233 19.637 1.00 68.38 77 GLU A O 1
ATOM 638 N N . MET A 1 78 ? -16.293 6.637 19.292 1.00 68.88 78 MET A N 1
ATOM 639 C CA . MET A 1 78 ? -15.895 7.119 17.968 1.00 68.88 78 MET A CA 1
ATOM 640 C C . MET A 1 78 ? -16.793 6.568 16.844 1.00 68.88 78 MET A C 1
ATOM 642 O O . MET A 1 78 ? -17.539 5.605 17.019 1.00 68.88 78 MET A O 1
ATOM 646 N N . ALA A 1 79 ? -16.742 7.212 15.673 1.00 75.94 79 ALA A N 1
ATOM 647 C CA . ALA A 1 79 ? -17.589 6.896 14.521 1.00 75.94 79 ALA A CA 1
ATOM 648 C C . ALA A 1 79 ? -17.170 5.583 13.830 1.00 75.94 79 ALA A C 1
ATOM 650 O O . ALA A 1 79 ? -16.325 5.588 12.927 1.00 75.94 79 ALA A O 1
ATOM 651 N N . ILE A 1 80 ? -17.785 4.465 14.229 1.00 77.44 80 ILE A N 1
ATOM 652 C CA . ILE A 1 80 ? -17.519 3.091 13.749 1.00 77.44 80 ILE A CA 1
ATOM 653 C C . ILE A 1 80 ? -17.419 3.010 12.224 1.00 77.44 80 ILE A C 1
ATOM 655 O O . ILE A 1 80 ? -16.515 2.373 11.682 1.00 77.44 80 ILE A O 1
ATOM 659 N N . THR A 1 81 ? -18.325 3.694 11.530 1.00 81.31 81 THR A N 1
ATOM 660 C CA . THR A 1 81 ? -18.411 3.670 10.071 1.00 81.31 81 THR A CA 1
ATOM 661 C C . THR A 1 81 ? -17.133 4.183 9.398 1.00 81.31 81 THR A C 1
ATOM 663 O O . THR A 1 81 ? -16.691 3.616 8.402 1.00 81.31 81 THR A O 1
ATOM 666 N N . GLU A 1 82 ? -16.502 5.229 9.945 1.00 81.81 82 GLU A N 1
ATOM 667 C CA . GLU A 1 82 ? -15.266 5.799 9.383 1.00 81.81 82 GLU A CA 1
ATOM 668 C C . GLU A 1 82 ? -14.089 4.830 9.549 1.00 81.81 82 GLU A C 1
ATOM 670 O O . GLU A 1 82 ? -13.305 4.636 8.623 1.00 81.81 82 GLU A O 1
ATOM 675 N N . PHE A 1 83 ? -14.015 4.158 10.700 1.00 80.19 83 PHE A N 1
ATOM 676 C CA . PHE A 1 83 ? -12.990 3.155 10.973 1.00 80.19 83 PHE A CA 1
ATOM 677 C C . PHE A 1 83 ? -13.104 1.947 10.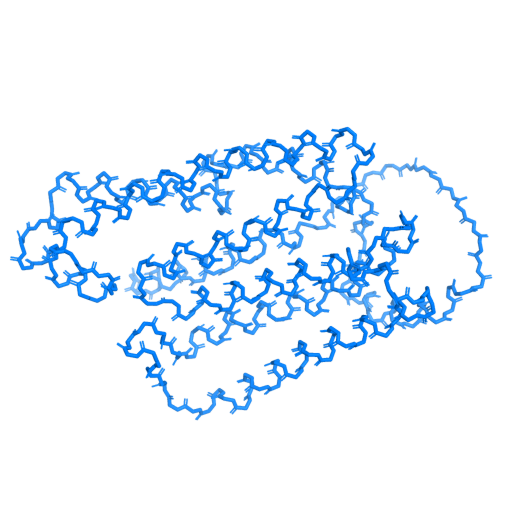035 1.00 80.19 83 PHE A C 1
ATOM 679 O O . PHE A 1 83 ? -12.120 1.548 9.408 1.00 80.19 83 PHE A O 1
ATOM 686 N N . LEU A 1 84 ? -14.315 1.394 9.892 1.00 83.88 84 LEU A N 1
ATOM 687 C CA . LEU A 1 84 ? -14.577 0.268 8.992 1.00 83.88 84 LEU A CA 1
ATOM 688 C C . LEU A 1 84 ? -14.279 0.632 7.536 1.00 83.88 84 LEU A C 1
ATOM 690 O O . LEU A 1 84 ? -13.688 -0.169 6.815 1.00 83.88 84 LEU A O 1
ATOM 694 N N . LEU A 1 85 ? -14.621 1.853 7.116 1.00 87.88 85 LEU A N 1
ATOM 695 C CA . LEU A 1 85 ? -14.322 2.339 5.773 1.00 87.88 85 LEU A CA 1
ATOM 696 C C . LEU A 1 85 ? -12.812 2.398 5.514 1.00 87.88 85 LEU A C 1
ATOM 698 O O . LEU A 1 85 ? -12.371 1.945 4.458 1.00 87.88 85 LEU A O 1
ATOM 702 N N . PHE A 1 86 ? -12.009 2.894 6.460 1.00 83.81 86 PHE A N 1
ATOM 703 C CA . PHE A 1 86 ? -10.551 2.923 6.304 1.00 83.81 86 PHE A CA 1
ATOM 704 C C . PHE A 1 86 ? -9.937 1.523 6.269 1.00 83.81 86 PHE A C 1
ATOM 706 O O . PHE A 1 86 ? -9.075 1.276 5.429 1.00 83.81 86 PHE A O 1
ATOM 713 N N . ILE A 1 87 ? -10.405 0.589 7.105 1.00 82.94 87 ILE A N 1
ATOM 714 C CA . ILE A 1 87 ? -9.937 -0.805 7.059 1.00 82.94 87 ILE A CA 1
ATOM 715 C C . ILE A 1 87 ? -10.284 -1.457 5.724 1.00 82.94 87 ILE A C 1
ATOM 717 O O . ILE A 1 87 ? -9.401 -2.007 5.071 1.00 82.94 87 ILE A O 1
ATOM 721 N N . LEU A 1 88 ? -11.542 -1.381 5.288 1.00 89.31 88 LEU A N 1
ATOM 722 C CA . LEU A 1 88 ? -11.970 -2.014 4.040 1.00 89.31 88 LEU A CA 1
ATOM 723 C C . LEU A 1 88 ? -11.247 -1.398 2.833 1.00 89.31 88 LEU A C 1
ATOM 725 O O . LEU A 1 88 ? -10.771 -2.121 1.958 1.00 89.31 88 LEU A O 1
ATOM 729 N N . THR A 1 89 ? -11.064 -0.076 2.819 1.00 88.31 89 THR A N 1
ATOM 730 C CA . THR A 1 89 ? -10.307 0.606 1.757 1.00 88.31 89 THR A CA 1
ATOM 731 C C . THR A 1 89 ? -8.833 0.192 1.763 1.00 88.31 89 THR A C 1
ATOM 733 O O . THR A 1 89 ? -8.277 -0.098 0.704 1.00 88.31 89 THR A O 1
ATOM 736 N N . ALA A 1 90 ? -8.210 0.068 2.942 1.00 82.88 90 ALA A N 1
ATOM 737 C CA . ALA A 1 90 ? -6.847 -0.444 3.066 1.00 82.88 90 ALA A CA 1
ATOM 738 C C . ALA A 1 90 ? -6.742 -1.884 2.543 1.00 82.88 90 ALA A C 1
ATOM 740 O O . ALA A 1 90 ? -5.848 -2.189 1.757 1.00 82.88 90 ALA A O 1
ATOM 741 N N . THR A 1 91 ? -7.679 -2.765 2.907 1.00 86.31 91 THR A N 1
ATOM 742 C CA . THR A 1 91 ? -7.678 -4.154 2.420 1.00 86.31 91 THR A CA 1
ATOM 743 C C . THR A 1 91 ? -7.794 -4.237 0.911 1.00 86.31 91 THR A C 1
ATOM 745 O O . THR A 1 91 ? -7.071 -5.010 0.290 1.00 86.31 91 THR A O 1
ATOM 748 N N . LEU A 1 92 ? -8.638 -3.393 0.319 1.00 90.12 92 LEU A N 1
ATOM 749 C CA . LEU A 1 92 ? -8.823 -3.322 -1.118 1.00 90.12 92 LEU A CA 1
ATOM 750 C C . LEU A 1 92 ? -7.525 -2.885 -1.805 1.00 90.12 92 LEU A C 1
ATOM 752 O O . LEU A 1 92 ? -7.032 -3.614 -2.662 1.00 90.12 92 LEU A O 1
ATOM 756 N N . GLY A 1 93 ? -6.909 -1.777 -1.373 1.00 85.25 93 GLY A N 1
ATOM 757 C CA . GLY A 1 93 ? -5.600 -1.348 -1.889 1.00 85.25 93 GLY A CA 1
ATOM 758 C C . GLY A 1 93 ? -4.542 -2.446 -1.758 1.00 85.25 93 GLY A C 1
ATOM 759 O O . GLY A 1 93 ? -3.790 -2.722 -2.689 1.00 85.25 93 GLY A O 1
ATOM 760 N N . GLY A 1 94 ? -4.562 -3.167 -0.642 1.00 82.50 94 GLY A N 1
ATOM 761 C CA . GLY A 1 94 ? -3.712 -4.319 -0.428 1.00 82.50 94 GLY A CA 1
ATOM 762 C C . GLY A 1 94 ? -3.914 -5.472 -1.421 1.00 82.50 94 GLY A C 1
ATOM 763 O O . GLY A 1 94 ? -2.946 -6.017 -1.949 1.00 82.50 94 GLY A O 1
ATOM 764 N N . MET A 1 95 ? -5.164 -5.833 -1.707 1.00 85.31 95 MET A N 1
ATOM 765 C CA . MET A 1 95 ? -5.486 -6.884 -2.676 1.00 85.31 95 MET A CA 1
ATOM 766 C C . MET A 1 95 ? -5.055 -6.512 -4.099 1.00 85.31 95 MET A C 1
ATOM 768 O O . MET A 1 95 ? -4.584 -7.386 -4.835 1.00 85.31 95 MET A O 1
ATOM 772 N N . PHE A 1 96 ? -5.180 -5.231 -4.469 1.00 87.12 96 PHE A N 1
ATOM 773 C CA . PHE A 1 96 ? -4.704 -4.713 -5.754 1.00 87.12 96 PHE A CA 1
ATOM 774 C C . PHE A 1 96 ? -3.183 -4.815 -5.881 1.00 87.12 96 PHE A C 1
ATOM 776 O O . PHE A 1 96 ? -2.696 -5.247 -6.923 1.00 87.12 96 PHE A O 1
ATOM 783 N N . LEU A 1 97 ? -2.437 -4.505 -4.816 1.00 85.12 97 LEU A N 1
ATOM 784 C CA . LEU A 1 97 ? -0.976 -4.612 -4.815 1.00 85.12 97 LEU A CA 1
ATOM 785 C C . LEU A 1 97 ? -0.495 -6.034 -5.135 1.00 85.12 97 LEU A C 1
ATOM 787 O O . LEU A 1 97 ? 0.461 -6.201 -5.884 1.00 85.12 97 LEU A O 1
ATOM 791 N N . CYS A 1 98 ? -1.156 -7.062 -4.596 1.00 85.38 98 CYS A N 1
ATOM 792 C CA . CYS A 1 98 ? -0.745 -8.450 -4.816 1.00 85.38 98 CYS A CA 1
ATOM 793 C C . CYS A 1 98 ? -0.832 -8.897 -6.277 1.00 85.38 98 CYS A C 1
ATOM 795 O O . CYS A 1 98 ? -0.089 -9.791 -6.657 1.00 85.38 98 CYS A O 1
ATOM 797 N N . GLY A 1 99 ? -1.735 -8.323 -7.075 1.00 78.88 99 GLY A N 1
ATOM 798 C CA . GLY A 1 99 ? -1.884 -8.668 -8.493 1.00 78.88 99 GLY A CA 1
ATOM 799 C C . GLY A 1 99 ? -1.298 -7.640 -9.459 1.00 78.88 99 GLY A C 1
ATOM 800 O O . GLY A 1 99 ? -1.452 -7.808 -10.666 1.00 78.88 99 GLY A O 1
ATOM 801 N N . ALA A 1 100 ? -0.658 -6.585 -8.949 1.00 85.19 100 ALA A N 1
ATOM 802 C CA . ALA A 1 100 ? -0.133 -5.489 -9.751 1.00 85.19 100 ALA A CA 1
ATOM 803 C C . ALA A 1 100 ? 1.055 -5.935 -10.620 1.00 85.19 100 ALA A C 1
ATOM 805 O O . ALA A 1 100 ? 2.040 -6.466 -10.103 1.00 85.19 100 ALA A O 1
ATOM 806 N N . ASN A 1 101 ? 0.969 -5.683 -11.928 1.00 86.88 101 ASN A N 1
ATOM 807 C CA . ASN A 1 101 ? 2.030 -5.977 -12.899 1.00 86.88 101 ASN A CA 1
ATOM 808 C C . ASN A 1 101 ? 2.561 -4.718 -13.615 1.00 86.88 101 ASN A C 1
ATOM 810 O O . ASN A 1 101 ? 3.508 -4.778 -14.400 1.00 86.88 101 ASN A O 1
ATOM 814 N N . ASP A 1 102 ? 1.978 -3.561 -13.321 1.00 89.38 102 ASP A N 1
ATOM 815 C CA . ASP A 1 102 ? 2.340 -2.270 -13.884 1.00 89.38 102 ASP A CA 1
ATOM 816 C C . ASP A 1 102 ? 2.843 -1.304 -12.799 1.00 89.38 102 ASP A C 1
ATOM 818 O O . ASP A 1 102 ? 2.441 -1.350 -11.630 1.00 89.38 102 ASP A O 1
ATOM 822 N N . LEU A 1 103 ? 3.745 -0.405 -13.194 1.00 89.62 103 LEU A N 1
ATOM 823 C CA . LEU A 1 103 ? 4.407 0.535 -12.287 1.00 89.62 103 LEU A CA 1
ATOM 824 C C . LEU A 1 103 ? 3.411 1.481 -11.591 1.00 89.62 103 LEU A C 1
ATOM 826 O O . LEU A 1 103 ? 3.637 1.890 -10.450 1.00 89.62 103 LEU A O 1
ATOM 830 N N . ILE A 1 104 ? 2.300 1.811 -12.261 1.00 92.00 104 ILE A N 1
ATOM 831 C CA . ILE A 1 104 ? 1.266 2.709 -11.735 1.00 92.00 104 ILE A CA 1
ATOM 832 C C . ILE A 1 104 ? 0.501 2.020 -10.611 1.00 92.00 104 ILE A C 1
ATOM 834 O O . ILE A 1 104 ? 0.404 2.584 -9.522 1.00 92.00 104 ILE A O 1
ATOM 838 N N . THR A 1 105 ? -0.002 0.802 -10.816 1.00 89.31 105 THR A N 1
ATOM 839 C CA . THR A 1 105 ? -0.713 0.065 -9.762 1.00 89.31 105 THR A CA 1
ATOM 840 C C . THR A 1 105 ? 0.208 -0.226 -8.578 1.00 89.31 105 THR A C 1
ATOM 842 O O . THR A 1 105 ? -0.211 -0.067 -7.431 1.00 89.31 105 THR A O 1
ATOM 845 N N . ILE A 1 106 ? 1.482 -0.553 -8.826 1.00 87.44 106 ILE A N 1
ATOM 846 C CA . ILE A 1 106 ? 2.489 -0.744 -7.765 1.00 87.44 106 ILE A CA 1
ATOM 847 C C . ILE A 1 106 ? 2.731 0.536 -6.961 1.00 87.44 106 ILE A C 1
ATOM 849 O O . ILE A 1 106 ? 3.075 0.453 -5.785 1.00 87.44 106 ILE A O 1
ATOM 853 N N . PHE A 1 107 ? 2.533 1.717 -7.545 1.00 91.44 107 PHE A N 1
ATOM 854 C CA . PHE A 1 107 ? 2.579 2.973 -6.804 1.00 91.44 107 PHE A CA 1
ATOM 855 C C . PHE A 1 107 ? 1.263 3.263 -6.068 1.00 91.44 107 PHE A C 1
ATOM 857 O O . PHE A 1 107 ? 1.251 3.500 -4.862 1.00 91.44 107 PHE A O 1
ATOM 864 N N . VAL A 1 108 ? 0.138 3.222 -6.779 1.00 92.69 108 VAL A N 1
ATOM 865 C CA . VAL A 1 108 ? -1.163 3.680 -6.273 1.00 92.69 108 VAL A CA 1
ATOM 866 C C . VAL A 1 108 ? -1.707 2.768 -5.174 1.00 92.69 108 VAL A C 1
ATOM 868 O O . VAL A 1 108 ? -2.266 3.259 -4.192 1.00 92.69 108 VAL A O 1
ATOM 871 N N . ALA A 1 109 ? -1.538 1.450 -5.298 1.00 88.50 109 ALA A N 1
ATOM 872 C CA . ALA A 1 109 ? -2.088 0.499 -4.338 1.00 88.50 109 ALA A CA 1
ATOM 873 C C . ALA A 1 109 ? -1.469 0.646 -2.924 1.00 88.50 109 ALA A C 1
ATOM 875 O O . ALA A 1 109 ? -2.230 0.806 -1.961 1.00 88.50 109 ALA A O 1
ATOM 876 N N . PRO A 1 110 ? -0.128 0.704 -2.754 1.00 82.50 110 PRO A N 1
ATOM 877 C CA . PRO A 1 110 ? 0.490 0.998 -1.463 1.00 82.50 110 PRO A CA 1
ATOM 878 C C . PRO A 1 110 ? 0.211 2.411 -0.954 1.00 82.50 110 PRO A C 1
ATOM 880 O O . PRO A 1 110 ? 0.125 2.589 0.260 1.00 82.50 110 PRO A O 1
ATOM 883 N N . GLU A 1 111 ? 0.077 3.421 -1.821 1.00 90.38 111 GLU A N 1
ATOM 884 C CA . GLU A 1 111 ? -0.308 4.771 -1.384 1.00 90.38 111 GLU A CA 1
ATOM 885 C C . GLU A 1 111 ? -1.722 4.797 -0.802 1.00 90.38 111 GLU A C 1
ATOM 887 O O . GLU A 1 111 ? -1.934 5.357 0.272 1.00 90.38 111 GLU A O 1
ATOM 892 N N . CYS A 1 112 ? -2.679 4.125 -1.445 1.00 88.25 112 CYS A N 1
ATOM 893 C CA . CYS A 1 112 ? -4.041 4.006 -0.930 1.00 88.25 112 CYS A CA 1
ATOM 894 C C . CYS A 1 112 ? -4.062 3.322 0.450 1.00 88.25 112 CYS A C 1
ATOM 896 O O . CYS A 1 112 ? -4.673 3.832 1.394 1.00 88.25 112 CYS A O 1
ATOM 898 N N . PHE A 1 113 ? -3.315 2.221 0.597 1.00 83.50 113 PHE A N 1
ATOM 899 C CA . PHE A 1 113 ? -3.129 1.537 1.880 1.00 83.50 113 PHE A CA 1
ATOM 900 C C . PHE A 1 113 ? -2.489 2.451 2.943 1.00 83.50 113 PHE A C 1
ATOM 902 O O . PHE A 1 113 ? -2.927 2.488 4.098 1.00 83.50 113 PHE A O 1
ATOM 909 N N . SER A 1 114 ? -1.471 3.222 2.552 1.00 82.19 114 SER A N 1
ATOM 910 C CA . SER A 1 114 ? -0.730 4.119 3.447 1.00 82.19 114 SER A CA 1
ATOM 911 C C . SER A 1 114 ? -1.602 5.276 3.933 1.00 82.19 114 SER A C 1
ATOM 913 O O . SER A 1 114 ? -1.645 5.537 5.130 1.00 82.19 114 SER A O 1
ATOM 915 N N . LEU A 1 115 ? -2.366 5.916 3.042 1.00 85.44 115 LEU A N 1
ATOM 916 C CA . LEU A 1 115 ? -3.298 6.991 3.394 1.00 85.44 115 LEU A CA 1
ATOM 917 C C . LEU A 1 115 ? -4.353 6.525 4.401 1.00 85.44 115 LEU A C 1
ATOM 919 O O . LEU A 1 115 ? -4.597 7.214 5.391 1.00 85.44 115 LEU A O 1
ATOM 923 N N . CYS A 1 116 ? -4.930 5.337 4.200 1.00 85.62 116 CYS A N 1
ATOM 924 C CA . CYS A 1 116 ? -5.865 4.756 5.164 1.00 85.62 116 CYS A CA 1
ATOM 925 C C . CYS A 1 116 ? -5.190 4.523 6.521 1.00 85.62 116 CYS A C 1
ATOM 927 O O . CYS A 1 116 ? -5.769 4.834 7.559 1.00 85.62 116 CYS A O 1
ATOM 929 N N . SER A 1 117 ? -3.942 4.050 6.515 1.00 78.81 117 SER A N 1
ATOM 930 C CA . SER A 1 117 ? -3.152 3.831 7.731 1.00 78.81 117 SER A CA 1
ATOM 931 C C . SER A 1 117 ? -2.818 5.139 8.464 1.00 78.81 117 SER A C 1
ATOM 933 O O . SER A 1 117 ? -2.878 5.173 9.692 1.00 78.81 117 SER A O 1
ATOM 935 N N . TYR A 1 118 ? -2.523 6.227 7.741 1.00 81.44 118 TYR A N 1
ATOM 936 C CA . TYR A 1 118 ? -2.303 7.562 8.319 1.00 81.44 118 TYR A CA 1
ATOM 937 C C . TYR A 1 118 ? -3.575 8.108 8.970 1.00 81.44 118 TYR A C 1
ATOM 939 O O . TYR A 1 118 ? -3.542 8.655 10.069 1.00 81.44 118 TYR A O 1
ATOM 947 N N . LEU A 1 119 ? -4.725 7.929 8.321 1.00 84.00 119 LEU A N 1
ATOM 948 C CA . LEU A 1 119 ? -6.006 8.350 8.887 1.00 84.00 119 LEU A CA 1
ATOM 949 C C . LEU A 1 119 ? -6.369 7.526 10.129 1.00 84.00 119 LEU A C 1
ATOM 951 O O . LEU A 1 119 ? -6.869 8.078 11.109 1.00 84.00 119 LEU A O 1
ATOM 955 N N . LEU A 1 120 ? -6.059 6.227 10.118 1.00 77.44 120 LEU A N 1
ATOM 956 C CA . LEU A 1 120 ? -6.297 5.339 11.252 1.00 77.44 120 LEU A CA 1
ATOM 957 C C . LEU A 1 120 ? -5.378 5.648 12.443 1.00 77.44 120 LEU A C 1
ATOM 959 O O . LEU A 1 120 ? -5.813 5.544 13.589 1.00 77.44 120 LEU A O 1
ATOM 963 N N . SER A 1 121 ? -4.131 6.075 12.204 1.00 74.38 121 SER A N 1
ATOM 964 C CA . SER A 1 121 ? -3.220 6.437 13.298 1.00 74.38 121 SER A CA 1
ATOM 965 C C . SER A 1 121 ? -3.676 7.682 14.065 1.00 74.38 121 SER A C 1
ATOM 967 O O . SER A 1 121 ? -3.421 7.796 15.265 1.00 74.38 121 SER A O 1
ATOM 969 N N . GLY A 1 122 ? -4.375 8.590 13.375 1.00 73.19 122 GLY A N 1
ATOM 970 C CA . GLY A 1 122 ? -4.898 9.855 13.905 1.00 73.19 122 GLY A CA 1
ATOM 971 C C . GLY A 1 122 ? -6.371 9.794 14.281 1.00 73.19 122 GLY A C 1
ATOM 972 O O . GLY A 1 122 ? -7.023 10.829 14.419 1.00 73.19 122 GLY A O 1
ATOM 973 N N . TYR A 1 123 ? -6.920 8.586 14.412 1.00 73.31 123 TYR A N 1
ATOM 974 C CA . TYR A 1 123 ? -8.346 8.392 14.638 1.00 73.31 123 TYR A CA 1
ATOM 975 C C . TYR A 1 123 ? -8.810 9.038 15.959 1.00 73.31 123 TYR A C 1
ATOM 977 O O . TYR A 1 123 ? -9.898 9.613 16.030 1.00 73.31 123 TYR A O 1
ATOM 985 N N . THR A 1 124 ? -7.937 9.075 16.977 1.00 74.81 124 THR A N 1
ATOM 986 C CA . THR A 1 124 ? -8.195 9.780 18.244 1.00 74.81 124 THR A CA 1
ATOM 987 C C . THR A 1 124 ? -7.862 11.270 18.136 1.00 74.81 124 THR A C 1
ATOM 989 O O . THR A 1 124 ? -6.850 11.744 18.648 1.00 74.81 124 THR A O 1
ATOM 992 N N . LYS A 1 125 ? -8.769 12.049 17.542 1.00 74.81 125 LYS A N 1
ATOM 993 C CA . LYS A 1 125 ? -8.566 13.492 17.279 1.00 74.81 125 LYS A CA 1
ATOM 994 C C . LYS A 1 125 ? -8.271 14.341 18.528 1.00 74.81 125 LYS A C 1
ATOM 996 O O . LYS A 1 125 ? -7.716 15.433 18.409 1.00 74.81 125 LYS A O 1
ATOM 1001 N N . ARG A 1 126 ? -8.677 13.875 19.717 1.00 78.88 126 ARG A N 1
ATOM 1002 C CA . ARG A 1 126 ? -8.517 14.589 20.999 1.00 78.88 126 ARG A CA 1
ATOM 1003 C C . ARG A 1 126 ? -7.158 14.364 21.670 1.00 78.88 126 ARG A C 1
ATOM 1005 O O . ARG A 1 126 ? -6.823 15.127 22.571 1.00 78.88 126 ARG A O 1
ATOM 1012 N N . ASP A 1 127 ? -6.393 13.349 21.266 1.00 79.19 127 ASP A N 1
ATOM 1013 C CA . ASP A 1 127 ? -5.088 13.060 21.865 1.00 79.19 127 ASP A CA 1
ATOM 1014 C C . ASP A 1 127 ? -3.972 13.753 21.070 1.00 79.19 127 ASP A C 1
ATOM 1016 O O . ASP A 1 127 ? -3.742 13.472 19.891 1.00 79.19 127 ASP A O 1
ATOM 1020 N N . LEU A 1 128 ? -3.254 14.664 21.732 1.00 85.38 128 LEU A N 1
ATOM 1021 C CA . LEU A 1 128 ? -2.133 15.396 21.141 1.00 85.38 128 LEU A CA 1
ATOM 1022 C C . LEU A 1 128 ? -1.032 14.452 20.643 1.00 85.38 128 LEU A C 1
ATOM 1024 O O . LEU A 1 128 ? -0.428 14.726 19.608 1.00 85.38 128 LEU A O 1
ATOM 1028 N N . ARG A 1 129 ? -0.803 13.325 21.329 1.00 77.94 129 ARG A N 1
ATOM 1029 C CA . ARG A 1 129 ? 0.243 12.366 20.950 1.00 77.94 129 ARG A CA 1
ATOM 1030 C C . ARG A 1 129 ? -0.125 11.592 19.684 1.00 77.94 129 ARG A C 1
ATOM 1032 O O . ARG A 1 129 ? 0.733 11.389 18.830 1.00 77.94 129 ARG A O 1
ATOM 1039 N N . SER A 1 130 ? -1.396 11.209 19.536 1.00 75.50 130 SER A N 1
ATOM 1040 C CA . SER A 1 130 ? -1.919 10.568 18.317 1.00 75.50 130 SER A CA 1
ATOM 1041 C C . SER A 1 130 ? -1.829 11.513 17.115 1.00 75.50 130 SER A C 1
ATOM 1043 O O . SER A 1 130 ? -1.402 11.101 16.033 1.00 75.50 130 SER A O 1
ATOM 1045 N N . ASN A 1 131 ? -2.129 12.799 17.320 1.00 86.00 131 ASN A N 1
ATOM 1046 C CA . ASN A 1 131 ? -2.000 13.823 16.284 1.00 86.00 131 ASN A CA 1
ATOM 1047 C C . ASN A 1 131 ? -0.534 14.070 15.888 1.00 86.00 131 ASN A C 1
ATOM 1049 O O . ASN A 1 131 ? -0.227 14.130 14.697 1.00 86.00 131 ASN A O 1
ATOM 1053 N N . GLU A 1 132 ? 0.381 14.167 16.860 1.00 86.31 132 GLU A N 1
ATOM 1054 C CA . GLU A 1 132 ? 1.817 14.322 16.594 1.00 86.31 132 GLU A CA 1
ATOM 1055 C C . GLU A 1 132 ? 2.371 13.122 15.813 1.00 86.31 132 GLU A C 1
ATOM 1057 O O . GLU A 1 132 ? 3.023 13.296 14.782 1.00 86.31 132 GLU A O 1
ATOM 1062 N N . ALA A 1 133 ? 2.067 11.903 16.267 1.00 77.25 133 ALA A N 1
ATOM 1063 C CA . ALA A 1 133 ? 2.487 10.670 15.612 1.00 77.25 133 ALA A CA 1
ATOM 1064 C C . ALA A 1 133 ? 1.956 10.567 14.177 1.00 77.25 133 ALA A C 1
ATOM 1066 O O . ALA A 1 133 ? 2.704 10.225 13.264 1.00 77.25 133 ALA A O 1
ATOM 1067 N N . THR A 1 134 ? 0.692 10.926 13.957 1.00 83.00 134 THR A N 1
ATOM 1068 C CA . THR A 1 134 ? 0.075 10.914 12.624 1.00 83.00 134 THR A CA 1
ATOM 1069 C C . THR A 1 134 ? 0.714 11.925 11.689 1.00 83.00 134 THR A C 1
ATOM 1071 O O . THR A 1 134 ? 1.010 11.594 10.544 1.00 83.00 134 THR A O 1
ATOM 1074 N N . MET A 1 135 ? 0.982 13.141 12.173 1.00 89.44 135 MET A N 1
ATOM 1075 C CA . MET A 1 135 ? 1.652 14.162 11.371 1.00 89.44 135 MET A CA 1
ATOM 1076 C C . MET A 1 135 ? 3.063 13.714 10.976 1.00 89.44 135 MET A C 1
ATOM 1078 O O . MET A 1 135 ? 3.440 13.825 9.810 1.00 89.44 135 MET A O 1
ATOM 1082 N N . LYS A 1 136 ? 3.828 13.146 11.918 1.00 87.62 136 LYS A N 1
ATOM 1083 C CA . LYS A 1 136 ? 5.147 12.562 11.627 1.00 87.62 136 LYS A CA 1
ATOM 1084 C C . LYS A 1 136 ? 5.040 11.436 10.602 1.00 87.62 136 LYS A C 1
ATOM 1086 O O . LYS A 1 136 ? 5.814 11.411 9.647 1.00 87.62 136 LYS A O 1
ATOM 1091 N N . TYR A 1 137 ? 4.073 10.534 10.774 1.00 83.19 137 TYR A N 1
ATOM 1092 C CA . TYR A 1 137 ? 3.899 9.386 9.892 1.00 83.19 137 TYR A CA 1
ATOM 1093 C C . TYR A 1 137 ? 3.548 9.812 8.464 1.00 83.19 137 TYR A C 1
ATOM 1095 O O . TYR A 1 137 ? 4.178 9.351 7.514 1.00 83.19 137 TYR A O 1
ATOM 1103 N N . LEU A 1 138 ? 2.613 10.753 8.322 1.00 87.50 138 LEU A N 1
ATOM 1104 C CA . LEU A 1 138 ? 2.197 11.311 7.040 1.00 87.50 138 LEU A CA 1
ATOM 1105 C C . LEU A 1 138 ? 3.349 12.030 6.329 1.00 87.50 138 LEU A C 1
ATOM 1107 O O . LEU A 1 138 ? 3.561 11.810 5.140 1.00 87.50 138 LEU A O 1
ATOM 1111 N N . LEU A 1 139 ? 4.108 12.874 7.037 1.00 92.44 139 LEU A N 1
ATOM 1112 C CA . LEU A 1 139 ? 5.223 13.623 6.446 1.00 92.44 139 LEU A CA 1
ATOM 1113 C C . LEU A 1 139 ? 6.355 12.701 5.984 1.00 92.44 139 LEU A C 1
ATOM 1115 O O . LEU A 1 139 ? 6.835 12.820 4.857 1.00 92.44 139 LEU A O 1
ATOM 1119 N N . MET A 1 140 ? 6.765 11.764 6.840 1.00 86.12 140 MET A N 1
ATOM 1120 C CA . MET A 1 140 ? 7.828 10.811 6.518 1.00 86.12 140 MET A CA 1
ATOM 1121 C C . MET A 1 140 ? 7.389 9.851 5.401 1.00 86.12 140 MET A C 1
ATOM 1123 O O . MET A 1 140 ? 8.157 9.559 4.484 1.00 86.12 140 MET A O 1
ATOM 1127 N N . GLY A 1 141 ? 6.120 9.438 5.428 1.00 85.62 141 GLY A N 1
ATOM 1128 C CA . GLY A 1 141 ? 5.468 8.673 4.374 1.00 85.62 141 GLY A CA 1
ATOM 1129 C C . GLY A 1 141 ? 5.424 9.393 3.034 1.00 85.62 141 GLY A C 1
ATOM 1130 O O . GLY A 1 141 ? 5.834 8.829 2.021 1.00 85.62 141 GLY A O 1
ATOM 1131 N N . GLY A 1 142 ? 4.999 10.656 3.015 1.00 91.94 142 GLY A N 1
ATOM 1132 C CA . GLY A 1 142 ? 4.975 11.482 1.808 1.00 91.94 142 GLY A CA 1
ATOM 1133 C C . GLY A 1 142 ? 6.371 11.711 1.222 1.00 91.94 142 GLY A C 1
ATOM 1134 O O . GLY A 1 142 ? 6.550 11.641 0.004 1.00 91.94 142 GLY A O 1
ATOM 1135 N N . ALA A 1 143 ? 7.384 11.903 2.074 1.00 93.88 143 ALA A N 1
ATOM 1136 C CA . ALA A 1 143 ? 8.777 12.009 1.642 1.00 93.88 143 ALA A CA 1
ATOM 1137 C C . ALA A 1 143 ? 9.280 10.702 0.999 1.00 93.88 143 ALA A C 1
ATOM 1139 O O . ALA A 1 143 ? 9.826 10.727 -0.103 1.00 93.88 143 ALA A O 1
ATOM 1140 N N . SER A 1 144 ? 9.035 9.553 1.638 1.00 90.81 144 SER A N 1
ATOM 1141 C CA . SER A 1 144 ? 9.348 8.226 1.083 1.00 90.81 144 SER A CA 1
ATOM 1142 C C . SER A 1 144 ? 8.665 7.985 -0.265 1.00 90.81 144 SER A C 1
ATOM 1144 O O . SER A 1 144 ? 9.308 7.547 -1.219 1.00 90.81 144 SER A O 1
ATOM 1146 N N . SER A 1 145 ? 7.385 8.332 -0.364 1.00 92.44 145 SER A N 1
ATOM 1147 C CA . SER A 1 145 ? 6.583 8.149 -1.576 1.00 92.44 145 SER A CA 1
ATOM 1148 C C . SER A 1 145 ? 7.095 9.034 -2.714 1.00 92.44 145 SER A C 1
ATOM 1150 O O . SER A 1 145 ? 7.196 8.589 -3.854 1.00 92.44 145 SER A O 1
ATOM 1152 N N . SER A 1 146 ? 7.542 10.253 -2.400 1.00 95.75 146 SER A N 1
ATOM 1153 C CA . SER A 1 146 ? 8.185 11.150 -3.369 1.00 95.75 146 SER A CA 1
ATOM 1154 C C . SER A 1 146 ? 9.492 10.571 -3.922 1.00 95.75 146 SER A C 1
ATOM 1156 O O . SER A 1 146 ? 9.732 10.641 -5.129 1.00 95.75 146 SER A O 1
ATOM 1158 N N . ILE A 1 147 ? 10.324 9.970 -3.061 1.00 95.38 147 ILE A N 1
ATOM 1159 C CA . ILE A 1 147 ? 11.570 9.294 -3.468 1.00 95.38 147 ILE A CA 1
ATOM 1160 C C . ILE A 1 147 ? 11.252 8.080 -4.353 1.00 95.38 147 ILE A C 1
ATOM 1162 O O . ILE A 1 147 ? 11.883 7.886 -5.391 1.00 95.38 147 ILE A O 1
ATOM 1166 N N . LEU A 1 148 ? 10.239 7.297 -3.980 1.00 92.31 148 LEU A N 1
ATOM 1167 C CA . LEU A 1 148 ? 9.800 6.123 -4.730 1.00 92.31 148 LEU A CA 1
ATOM 1168 C C . LEU A 1 148 ? 9.329 6.486 -6.149 1.00 92.31 148 LEU A C 1
ATOM 1170 O O . LEU A 1 148 ? 9.788 5.877 -7.115 1.00 92.31 148 LEU A O 1
ATOM 1174 N N . VAL A 1 149 ? 8.490 7.521 -6.290 1.00 95.25 149 VAL A N 1
ATOM 1175 C CA . VAL A 1 149 ? 8.028 8.013 -7.604 1.00 95.25 149 VAL A CA 1
ATOM 1176 C C . VAL A 1 149 ? 9.185 8.523 -8.454 1.00 95.25 149 VAL A C 1
ATOM 1178 O O . VAL A 1 149 ? 9.198 8.282 -9.658 1.00 95.25 149 VAL A O 1
ATOM 1181 N N . HIS A 1 150 ? 10.187 9.179 -7.859 1.00 95.00 150 HIS A N 1
ATOM 1182 C CA . HIS A 1 150 ? 11.386 9.579 -8.604 1.00 95.00 150 HIS A CA 1
ATOM 1183 C C . HIS A 1 150 ? 12.147 8.365 -9.154 1.00 95.00 150 HIS A C 1
ATOM 1185 O O . HIS A 1 150 ? 12.591 8.392 -10.301 1.00 95.00 150 HIS A O 1
ATOM 1191 N N . GLY A 1 151 ? 12.256 7.283 -8.377 1.00 94.94 151 GLY A N 1
ATOM 1192 C CA . GLY A 1 151 ? 12.844 6.027 -8.848 1.00 94.94 151 GLY A CA 1
ATOM 1193 C C . GLY A 1 151 ? 12.054 5.404 -10.006 1.00 94.94 151 GLY A C 1
ATOM 1194 O O . GLY A 1 151 ? 12.638 5.020 -11.020 1.00 94.94 151 GLY A O 1
ATOM 1195 N N . PHE A 1 152 ? 10.723 5.381 -9.904 1.00 94.50 152 PHE A N 1
ATOM 1196 C CA . PHE A 1 152 ? 9.843 4.912 -10.980 1.00 94.50 152 PHE A CA 1
ATOM 1197 C C . PHE A 1 152 ? 9.917 5.777 -12.236 1.00 94.50 152 PHE A C 1
ATOM 1199 O O . PHE A 1 152 ? 10.009 5.238 -13.335 1.00 94.50 152 PHE A O 1
ATOM 1206 N N . SER A 1 153 ? 9.970 7.102 -12.093 1.00 93.81 153 SER A N 1
ATOM 1207 C CA . SER A 1 153 ? 10.152 8.020 -13.220 1.00 93.81 153 SER A CA 1
ATOM 1208 C C . SER A 1 153 ? 11.450 7.740 -13.978 1.00 93.81 153 SER A C 1
ATOM 1210 O O . SER A 1 153 ? 11.479 7.847 -15.203 1.00 93.81 153 SER A O 1
ATOM 1212 N N . TRP A 1 154 ? 12.523 7.377 -13.270 1.00 92.38 154 TRP A N 1
ATOM 1213 C CA . TRP A 1 154 ? 13.806 7.066 -13.896 1.00 92.38 154 TRP A CA 1
ATOM 1214 C C . TRP A 1 154 ? 13.779 5.725 -14.642 1.00 92.38 154 TRP A C 1
ATOM 1216 O O . TRP A 1 154 ? 14.311 5.634 -15.751 1.00 92.38 154 TRP A O 1
ATOM 1226 N N . LEU A 1 155 ? 13.123 4.701 -14.077 1.00 92.19 155 LEU A N 1
ATOM 1227 C CA . LEU A 1 155 ? 12.890 3.418 -14.758 1.00 92.19 155 LEU A CA 1
ATOM 1228 C C . LEU A 1 155 ? 12.020 3.584 -16.007 1.00 92.19 155 LEU A C 1
ATOM 1230 O O . LEU A 1 155 ? 12.359 3.061 -17.067 1.00 92.19 155 LEU A O 1
ATOM 1234 N N . TYR A 1 156 ? 10.937 4.349 -15.896 1.00 92.31 156 TYR A N 1
ATOM 1235 C CA . TYR A 1 156 ? 10.048 4.658 -17.012 1.00 92.31 156 TYR A CA 1
ATOM 1236 C C . TYR A 1 156 ? 10.798 5.376 -18.146 1.00 92.31 156 TYR A C 1
ATOM 1238 O O . TYR A 1 156 ? 10.736 4.968 -19.303 1.00 92.31 156 TYR A O 1
ATOM 1246 N N . GLY A 1 157 ? 11.595 6.398 -17.816 1.00 90.75 157 GLY A N 1
ATOM 1247 C CA . GLY A 1 157 ? 12.402 7.112 -18.809 1.00 90.75 157 GLY A CA 1
ATOM 1248 C C . GLY A 1 157 ? 13.481 6.239 -19.459 1.00 90.75 157 GLY A C 1
ATOM 1249 O O . GLY A 1 157 ? 13.732 6.361 -20.654 1.00 90.75 157 GLY A O 1
ATOM 1250 N N . SER A 1 158 ? 14.100 5.336 -18.693 1.00 88.00 158 SER A N 1
ATOM 1251 C CA . SER A 1 158 ? 15.182 4.473 -19.194 1.00 88.00 158 SER A CA 1
ATOM 1252 C C . SER A 1 158 ? 14.684 3.269 -19.999 1.00 88.00 158 SER A C 1
ATOM 1254 O O . SER A 1 158 ? 15.433 2.740 -20.814 1.00 88.00 158 SER A O 1
ATOM 1256 N N . SER A 1 159 ? 13.442 2.831 -19.782 1.00 88.69 159 SER A N 1
ATOM 1257 C CA . SER A 1 159 ? 12.816 1.731 -20.533 1.00 88.69 159 SER A CA 1
ATOM 1258 C C . SER A 1 159 ? 12.228 2.158 -21.879 1.00 88.69 159 SER A C 1
ATOM 1260 O O . SER A 1 159 ? 11.893 1.297 -22.683 1.00 88.69 159 SER A O 1
ATOM 1262 N N . GLY A 1 160 ? 12.143 3.465 -22.152 1.00 84.81 160 GLY A N 1
ATOM 1263 C CA . GLY A 1 160 ? 11.568 3.999 -23.391 1.00 84.81 160 GLY A CA 1
ATOM 1264 C C . GLY A 1 160 ? 10.094 4.398 -23.287 1.00 84.81 160 GLY A C 1
ATOM 1265 O O . GLY A 1 160 ? 9.491 4.706 -24.311 1.00 84.81 160 GLY A O 1
ATOM 1266 N N . GLY A 1 161 ? 9.537 4.458 -22.072 1.00 87.00 161 GLY A N 1
ATOM 1267 C CA . GLY A 1 161 ? 8.142 4.838 -21.829 1.00 87.00 161 GLY A CA 1
ATOM 1268 C C . GLY A 1 161 ? 7.205 3.667 -21.531 1.00 87.00 161 GLY A C 1
ATOM 1269 O O . GLY A 1 161 ? 5.990 3.824 -21.632 1.00 87.00 161 GLY A O 1
ATOM 1270 N N . GLU A 1 162 ? 7.753 2.514 -21.153 1.00 89.25 162 GLU A N 1
ATOM 1271 C CA . GLU A 1 162 ? 6.970 1.332 -20.801 1.00 89.25 162 GLU A CA 1
ATOM 1272 C C . GLU A 1 162 ? 6.555 1.352 -19.326 1.00 89.25 162 GLU A C 1
ATOM 1274 O O . GLU A 1 162 ? 7.295 1.809 -18.449 1.00 89.25 162 GLU A O 1
ATOM 1279 N N . ILE A 1 163 ? 5.350 0.856 -19.044 1.00 89.44 163 ILE A N 1
ATOM 1280 C CA . ILE A 1 163 ? 4.747 0.871 -17.698 1.00 89.44 163 ILE A CA 1
ATOM 1281 C C . ILE A 1 163 ? 4.632 -0.549 -17.133 1.00 89.44 163 ILE A C 1
ATOM 1283 O O . ILE A 1 163 ? 4.704 -0.743 -15.917 1.00 89.44 163 ILE A O 1
ATOM 1287 N N . GLU A 1 164 ? 4.476 -1.546 -18.001 1.00 89.19 164 GLU A N 1
ATOM 1288 C CA . GLU A 1 164 ? 4.422 -2.950 -17.608 1.00 89.19 164 GLU A CA 1
ATOM 1289 C C . GLU A 1 164 ? 5.812 -3.454 -17.210 1.00 89.19 164 GLU A C 1
ATOM 1291 O O . GLU A 1 164 ? 6.803 -3.210 -17.896 1.00 89.19 164 GLU A O 1
ATOM 1296 N N . LEU A 1 165 ? 5.898 -4.197 -16.104 1.00 86.62 165 LEU A N 1
ATOM 1297 C CA . LEU A 1 165 ? 7.170 -4.693 -15.567 1.00 86.62 165 LEU A CA 1
ATOM 1298 C C . LEU A 1 165 ? 7.972 -5.521 -16.577 1.00 86.62 165 LEU A C 1
ATOM 1300 O O . LEU A 1 165 ? 9.196 -5.395 -16.633 1.00 86.62 165 LEU A O 1
ATOM 1304 N N . GLN A 1 166 ? 7.298 -6.367 -17.359 1.00 87.06 166 GLN A N 1
ATOM 1305 C CA . GLN A 1 166 ? 7.954 -7.204 -18.367 1.00 87.06 166 GLN A CA 1
ATOM 1306 C C . GLN A 1 166 ? 8.541 -6.353 -19.497 1.00 87.06 166 GLN A C 1
ATOM 1308 O O . GLN A 1 166 ? 9.700 -6.540 -19.868 1.00 87.06 166 GLN A O 1
ATOM 1313 N N . GLU A 1 167 ? 7.787 -5.363 -19.973 1.00 88.94 167 GLU A N 1
ATOM 1314 C CA . GLU A 1 167 ? 8.242 -4.456 -21.027 1.00 88.94 167 GLU A CA 1
ATOM 1315 C C . GLU A 1 167 ? 9.339 -3.504 -20.547 1.00 88.94 167 GLU A C 1
ATOM 1317 O O . GLU A 1 167 ? 10.286 -3.236 -21.282 1.00 88.94 167 GLU A O 1
ATOM 1322 N N . ILE A 1 168 ? 9.315 -3.084 -19.278 1.00 89.94 168 ILE A N 1
ATOM 1323 C CA . ILE A 1 168 ? 10.410 -2.311 -18.675 1.00 89.94 168 ILE A CA 1
ATOM 1324 C C . ILE A 1 168 ? 11.724 -3.100 -18.717 1.00 89.94 168 ILE A C 1
ATOM 1326 O O . ILE A 1 168 ? 12.771 -2.542 -19.060 1.00 89.94 168 ILE A O 1
ATOM 1330 N N . VAL A 1 169 ? 11.685 -4.396 -18.385 1.00 89.06 169 VAL A N 1
ATOM 1331 C CA . VAL A 1 169 ? 12.868 -5.270 -18.444 1.00 89.06 169 VAL A CA 1
ATOM 1332 C C . VAL A 1 169 ? 13.353 -5.422 -19.886 1.00 89.06 169 VAL A C 1
ATOM 1334 O O . VAL A 1 169 ? 14.547 -5.252 -20.145 1.00 89.06 169 VAL A O 1
ATOM 1337 N N . ASN A 1 170 ? 12.444 -5.667 -20.833 1.00 89.31 170 ASN A N 1
ATOM 1338 C CA . ASN A 1 170 ? 12.778 -5.770 -22.255 1.00 89.31 170 ASN A CA 1
ATOM 1339 C C . ASN A 1 170 ? 13.391 -4.465 -22.793 1.00 89.31 170 ASN A C 1
ATOM 1341 O O . ASN A 1 170 ? 14.423 -4.495 -23.467 1.00 89.31 170 ASN A O 1
ATOM 1345 N N . GLY A 1 171 ? 12.813 -3.314 -22.445 1.00 87.69 171 GLY A N 1
ATOM 1346 C CA . GLY A 1 171 ? 13.307 -1.987 -22.811 1.00 87.69 171 GLY A CA 1
ATOM 1347 C C . GLY A 1 171 ? 14.714 -1.711 -22.276 1.00 87.69 171 GLY A C 1
ATOM 1348 O O . GLY A 1 171 ? 15.578 -1.229 -23.012 1.00 87.69 171 GLY A O 1
ATOM 1349 N N . LEU A 1 172 ? 15.002 -2.094 -21.027 1.00 87.69 172 LEU A N 1
ATOM 1350 C CA . LEU A 1 172 ? 16.341 -1.969 -20.430 1.00 87.69 172 LEU A CA 1
ATOM 1351 C C . LEU A 1 172 ? 17.399 -2.833 -21.132 1.00 87.69 172 LEU A C 1
ATOM 1353 O O . LEU A 1 172 ? 18.554 -2.414 -21.258 1.00 87.69 172 LEU A O 1
ATOM 1357 N N . ILE A 1 173 ? 17.020 -4.038 -21.567 1.00 89.19 173 ILE A N 1
ATOM 1358 C CA . ILE A 1 173 ? 17.908 -4.953 -22.297 1.00 89.19 173 ILE A CA 1
ATOM 1359 C C . ILE A 1 173 ? 18.178 -4.405 -23.702 1.00 89.19 173 ILE A C 1
ATOM 1361 O O . ILE A 1 173 ? 19.337 -4.304 -24.108 1.00 89.19 173 ILE A O 1
ATOM 1365 N N . ASN A 1 174 ? 17.128 -3.991 -24.416 1.00 86.44 174 ASN A N 1
ATOM 1366 C CA . ASN A 1 174 ? 17.222 -3.482 -25.786 1.00 86.44 174 ASN A CA 1
ATOM 1367 C C . ASN A 1 174 ? 18.050 -2.197 -25.881 1.00 86.44 174 ASN A C 1
ATOM 1369 O O . ASN A 1 174 ? 18.829 -2.023 -26.816 1.00 86.44 174 ASN A O 1
ATOM 1373 N N . THR A 1 175 ? 17.921 -1.310 -24.895 1.00 81.38 175 THR A N 1
ATO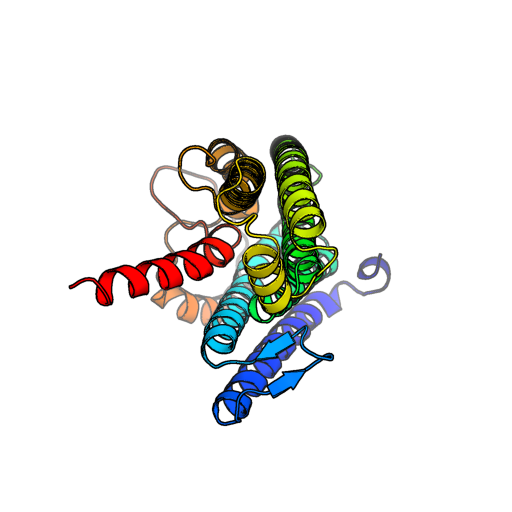M 1374 C CA . THR A 1 175 ? 18.708 -0.071 -24.819 1.00 81.38 175 THR A CA 1
ATOM 1375 C C . THR A 1 175 ? 20.118 -0.274 -24.256 1.00 81.38 175 THR A C 1
ATOM 1377 O O . THR A 1 175 ? 20.895 0.677 -24.222 1.00 81.38 175 THR A O 1
ATOM 1380 N N . GLN A 1 176 ? 20.469 -1.489 -23.809 1.00 80.81 176 GLN A N 1
ATOM 1381 C CA . GLN A 1 176 ? 21.721 -1.804 -23.102 1.00 80.81 176 GLN A CA 1
ATOM 1382 C C . GLN A 1 176 ? 21.962 -0.931 -21.851 1.00 80.81 176 GLN A C 1
ATOM 1384 O O . GLN A 1 176 ? 23.084 -0.825 -21.353 1.00 80.81 176 GLN A O 1
ATOM 1389 N N . MET A 1 177 ? 20.905 -0.327 -21.300 1.00 77.75 177 MET A N 1
ATOM 1390 C CA . MET A 1 177 ? 20.985 0.595 -20.163 1.00 77.75 177 MET A CA 1
ATOM 1391 C C . MET A 1 177 ? 21.003 -0.120 -18.809 1.00 77.75 177 MET A C 1
ATOM 1393 O O . MET A 1 177 ? 21.213 0.533 -17.787 1.00 77.75 177 MET A O 1
ATOM 1397 N N . TYR A 1 178 ? 20.838 -1.447 -18.780 1.00 76.75 178 TYR A N 1
ATOM 1398 C CA . TYR A 1 178 ? 20.781 -2.247 -17.551 1.00 76.75 178 TYR A CA 1
ATOM 1399 C C . TYR A 1 178 ? 21.984 -2.049 -16.610 1.00 76.75 178 TYR A C 1
ATOM 1401 O O . TYR A 1 178 ? 21.824 -2.163 -15.399 1.00 76.75 178 TYR A O 1
ATOM 1409 N N . ASN A 1 179 ? 23.169 -1.721 -17.143 1.00 81.94 179 ASN A N 1
ATOM 1410 C CA . ASN A 1 179 ? 24.384 -1.478 -16.353 1.00 81.94 179 ASN A CA 1
ATOM 1411 C C . ASN A 1 179 ? 24.733 0.014 -16.204 1.00 81.94 179 ASN A C 1
ATOM 1413 O O . ASN A 1 179 ? 25.830 0.369 -15.769 1.00 81.94 179 ASN A O 1
ATOM 1417 N N . SER A 1 180 ? 23.836 0.908 -16.622 1.00 87.38 180 SER A N 1
ATOM 1418 C CA . SER A 1 180 ? 24.073 2.344 -16.520 1.00 87.38 180 SER A CA 1
ATOM 1419 C C . SER A 1 180 ? 23.944 2.815 -15.063 1.00 87.38 180 SER A C 1
ATOM 1421 O O . SER A 1 180 ? 23.118 2.297 -14.303 1.00 87.38 180 SER A O 1
ATOM 1423 N N . PRO A 1 181 ? 24.698 3.852 -14.653 1.00 88.19 181 PRO A N 1
ATOM 1424 C CA . PRO A 1 181 ? 24.583 4.413 -13.306 1.00 88.19 181 PRO A CA 1
ATOM 1425 C C . PRO A 1 181 ? 23.175 4.959 -13.004 1.00 88.19 181 PRO A C 1
ATOM 1427 O O . PRO A 1 181 ? 22.787 5.042 -11.840 1.00 88.19 181 PRO A O 1
ATOM 1430 N N . GLY A 1 182 ? 22.394 5.294 -14.039 1.00 89.00 182 GLY A N 1
ATOM 1431 C CA . GLY A 1 182 ? 21.008 5.743 -13.905 1.00 89.00 182 GLY A CA 1
ATOM 1432 C C . GLY A 1 182 ? 20.056 4.644 -13.424 1.00 89.00 182 GLY A C 1
ATOM 1433 O O . GLY A 1 182 ? 19.215 4.899 -12.571 1.00 89.00 182 GLY A O 1
ATOM 1434 N N . ILE A 1 183 ? 20.205 3.400 -13.885 1.00 90.88 183 ILE A N 1
ATOM 1435 C CA . ILE A 1 183 ? 19.390 2.294 -13.353 1.00 90.88 183 ILE A CA 1
ATOM 1436 C C . ILE A 1 183 ? 19.748 2.043 -11.880 1.00 90.88 183 ILE A C 1
ATOM 1438 O O . ILE A 1 183 ? 18.858 1.863 -11.049 1.00 90.88 183 ILE A O 1
ATOM 1442 N N . SER A 1 184 ? 21.034 2.113 -11.527 1.00 91.31 184 SER A N 1
ATOM 1443 C CA . SER A 1 184 ? 21.480 1.961 -10.138 1.00 91.31 184 SER A CA 1
ATOM 1444 C C . SER A 1 184 ? 20.882 3.026 -9.213 1.00 91.31 184 SER A C 1
ATOM 1446 O O . SER A 1 184 ? 20.407 2.684 -8.130 1.00 91.31 184 SER A O 1
ATOM 1448 N N . ILE A 1 185 ? 20.838 4.302 -9.632 1.00 93.75 185 ILE A N 1
ATOM 1449 C CA . ILE A 1 185 ? 20.201 5.363 -8.830 1.00 93.75 185 ILE A CA 1
ATOM 1450 C C . ILE A 1 185 ? 18.695 5.108 -8.668 1.00 93.75 185 ILE A C 1
ATOM 1452 O O . ILE A 1 185 ? 18.160 5.268 -7.569 1.00 93.75 185 ILE A O 1
ATOM 1456 N N . ALA A 1 186 ? 18.028 4.640 -9.729 1.00 93.75 186 ALA A N 1
ATOM 1457 C CA . ALA A 1 186 ? 16.603 4.324 -9.713 1.00 93.75 186 ALA A CA 1
ATOM 1458 C C . ALA A 1 186 ? 16.282 3.206 -8.710 1.00 93.75 186 ALA A C 1
ATOM 1460 O O . ALA A 1 186 ? 15.386 3.350 -7.876 1.00 93.75 186 ALA A O 1
ATOM 1461 N N . LEU A 1 187 ? 17.060 2.120 -8.735 1.00 92.38 187 LEU A N 1
ATOM 1462 C CA . LEU A 1 187 ? 16.907 0.995 -7.812 1.00 92.38 187 LEU A CA 1
ATOM 1463 C C . LEU A 1 187 ? 17.163 1.400 -6.358 1.00 92.38 187 LEU A C 1
ATOM 1465 O O . LEU A 1 187 ? 16.439 0.951 -5.467 1.00 92.38 187 LEU A O 1
ATOM 1469 N N . ILE A 1 188 ? 18.144 2.273 -6.103 1.00 94.75 188 ILE A N 1
ATOM 1470 C CA . ILE A 1 188 ? 18.392 2.817 -4.760 1.00 94.75 188 ILE A CA 1
ATOM 1471 C C . ILE A 1 188 ? 17.171 3.607 -4.280 1.00 94.75 188 ILE A C 1
ATOM 1473 O O . ILE A 1 188 ? 16.700 3.372 -3.170 1.00 94.75 188 ILE A O 1
ATOM 1477 N N . PHE A 1 189 ? 16.615 4.497 -5.105 1.00 95.31 189 PHE A N 1
ATOM 1478 C CA . PHE A 1 189 ? 15.437 5.291 -4.736 1.00 95.31 189 PHE A CA 1
ATOM 1479 C C . PHE A 1 189 ? 14.210 4.416 -4.460 1.00 95.31 189 PHE A C 1
ATOM 1481 O O . PHE A 1 189 ? 13.536 4.609 -3.447 1.00 95.31 189 PHE A O 1
ATOM 1488 N N . ILE A 1 190 ? 13.962 3.401 -5.291 1.00 93.06 190 ILE A N 1
ATOM 1489 C CA . ILE A 1 190 ? 12.872 2.438 -5.076 1.00 93.06 190 ILE A CA 1
ATOM 1490 C C . ILE A 1 190 ? 13.089 1.660 -3.776 1.00 93.06 190 ILE A C 1
ATOM 1492 O O . ILE A 1 190 ? 12.164 1.527 -2.976 1.00 93.06 190 ILE A O 1
ATOM 1496 N N . THR A 1 191 ? 14.314 1.193 -3.526 1.00 90.25 191 THR A N 1
ATOM 1497 C CA . THR A 1 191 ? 14.655 0.436 -2.313 1.00 90.25 191 THR A CA 1
ATOM 1498 C C . THR A 1 191 ? 14.501 1.289 -1.058 1.00 90.25 191 THR A C 1
ATOM 1500 O O . THR A 1 191 ? 13.983 0.805 -0.057 1.00 90.25 191 THR A O 1
ATOM 1503 N N . VAL A 1 192 ? 14.895 2.564 -1.096 1.00 92.00 192 VAL A N 1
ATOM 1504 C CA . VAL A 1 192 ? 14.704 3.507 0.018 1.00 92.00 192 VAL A CA 1
ATOM 1505 C C . VAL A 1 192 ? 13.215 3.785 0.246 1.00 92.00 192 VAL A C 1
ATOM 1507 O O . VAL A 1 192 ? 12.747 3.731 1.384 1.00 92.00 192 VAL A O 1
ATOM 1510 N N . GLY A 1 193 ? 12.455 4.029 -0.825 1.00 87.25 193 GLY A N 1
ATOM 1511 C CA . GLY A 1 193 ? 11.014 4.271 -0.761 1.00 87.25 193 GLY A CA 1
ATOM 1512 C C . GLY A 1 193 ? 10.243 3.084 -0.175 1.00 87.25 193 GLY A C 1
ATOM 1513 O O . GLY A 1 193 ? 9.522 3.237 0.812 1.00 87.25 193 GLY A O 1
ATOM 1514 N N . LEU A 1 194 ? 10.454 1.883 -0.722 1.00 82.12 194 LEU A N 1
ATOM 1515 C CA . LEU A 1 194 ? 9.848 0.645 -0.219 1.00 82.12 194 LEU A CA 1
ATOM 1516 C C . LEU A 1 194 ? 10.370 0.279 1.173 1.00 82.12 194 LEU A C 1
ATOM 1518 O O . LEU A 1 194 ? 9.598 -0.158 2.025 1.00 82.12 194 LEU A O 1
ATOM 1522 N N . GLY A 1 195 ? 11.662 0.498 1.424 1.00 78.94 195 GLY A N 1
ATOM 1523 C CA . GLY A 1 195 ? 12.302 0.285 2.717 1.00 78.94 195 GLY A CA 1
ATOM 1524 C C . GLY A 1 195 ? 11.607 1.076 3.817 1.00 78.94 195 GLY A C 1
ATOM 1525 O O . GLY A 1 195 ? 11.239 0.507 4.836 1.00 78.94 195 GLY A O 1
ATOM 1526 N N . PHE A 1 196 ? 11.309 2.354 3.597 1.00 79.69 196 PHE A N 1
ATOM 1527 C CA . PHE A 1 196 ? 10.554 3.140 4.571 1.00 79.69 196 PHE A CA 1
ATOM 1528 C C . PHE A 1 196 ? 9.179 2.531 4.903 1.00 79.69 196 PHE A C 1
ATOM 1530 O O . PHE A 1 196 ? 8.848 2.407 6.082 1.00 79.69 196 PHE A O 1
ATOM 1537 N N . LYS A 1 197 ? 8.408 2.090 3.897 1.00 80.38 197 LYS A N 1
ATOM 1538 C CA . LYS A 1 197 ? 7.085 1.461 4.102 1.00 80.38 197 LYS A CA 1
ATOM 1539 C C . LYS A 1 197 ? 7.171 0.113 4.841 1.00 80.38 197 LYS A C 1
ATOM 1541 O O . LYS A 1 197 ? 6.230 -0.272 5.525 1.00 80.38 197 LYS A O 1
ATOM 1546 N N . LEU A 1 198 ? 8.297 -0.593 4.725 1.00 73.31 198 LEU A N 1
ATOM 1547 C CA . LEU A 1 198 ? 8.565 -1.902 5.341 1.00 73.31 198 LEU A CA 1
ATOM 1548 C C . LEU A 1 198 ? 9.146 -1.845 6.765 1.00 73.31 198 LEU A C 1
ATOM 1550 O O . LEU A 1 198 ? 9.179 -2.868 7.456 1.00 73.31 198 LEU A O 1
ATOM 1554 N N . SER A 1 199 ? 9.680 -0.692 7.172 1.00 75.62 199 SER A N 1
ATOM 1555 C CA . SER A 1 199 ? 10.415 -0.499 8.432 1.00 75.62 199 SER A CA 1
ATOM 1556 C C . SER A 1 199 ? 11.592 -1.469 8.718 1.00 75.62 199 SER A C 1
ATOM 1558 O O . SER A 1 199 ? 11.793 -1.828 9.883 1.00 75.62 199 SER A O 1
ATOM 1560 N N . PRO A 1 200 ? 12.419 -1.935 7.754 1.00 76.19 200 PRO A N 1
ATOM 1561 C CA . PRO A 1 200 ? 13.659 -2.623 8.086 1.00 76.19 200 PRO A CA 1
ATOM 1562 C C . PRO A 1 200 ? 14.701 -1.606 8.578 1.00 76.19 200 PRO A C 1
ATOM 1564 O O . PRO A 1 200 ? 14.621 -0.413 8.284 1.00 76.19 200 PRO A O 1
ATOM 1567 N N . ALA A 1 201 ? 15.723 -2.055 9.308 1.00 65.19 201 ALA A N 1
ATOM 1568 C CA . ALA A 1 201 ? 16.863 -1.194 9.620 1.00 65.19 201 ALA A CA 1
ATOM 1569 C C . ALA A 1 201 ? 17.566 -0.751 8.319 1.00 65.19 201 ALA A C 1
ATOM 1571 O O . ALA A 1 201 ? 17.785 -1.604 7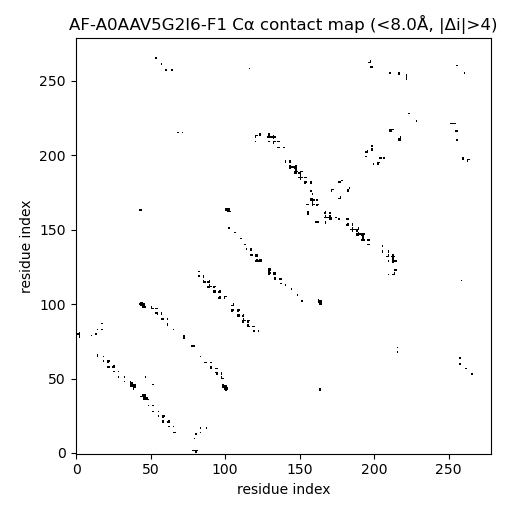.457 1.00 65.19 201 ALA A O 1
ATOM 1572 N N . PRO A 1 202 ? 17.916 0.541 8.144 1.00 82.12 202 PRO A N 1
ATOM 1573 C CA . PRO A 1 202 ? 17.878 1.666 9.096 1.00 82.12 202 PRO A CA 1
ATOM 1574 C C . PRO A 1 202 ? 16.580 2.512 9.103 1.00 82.12 202 PRO A C 1
ATOM 1576 O O . PRO A 1 202 ? 16.477 3.453 9.882 1.00 82.12 202 PRO A O 1
ATOM 1579 N N . PHE A 1 203 ? 15.571 2.188 8.294 1.00 74.75 203 PHE A N 1
ATOM 1580 C CA . PHE A 1 203 ? 14.361 3.000 8.067 1.00 74.75 203 PHE A CA 1
ATOM 1581 C C . PHE A 1 203 ? 13.237 2.834 9.114 1.00 74.75 203 PHE A C 1
ATOM 1583 O O . PHE A 1 203 ? 12.113 3.268 8.886 1.00 74.75 203 PHE A O 1
ATOM 1590 N N . HIS A 1 204 ? 13.523 2.235 10.272 1.00 75.44 204 HIS A N 1
ATOM 1591 C CA . HIS A 1 204 ? 12.552 1.917 11.336 1.00 75.44 204 HIS A CA 1
ATOM 1592 C C . HIS A 1 204 ? 12.332 3.052 12.355 1.00 75.44 204 HIS A C 1
ATOM 1594 O O . HIS A 1 204 ? 11.675 2.856 13.374 1.00 75.44 204 HIS A O 1
ATOM 1600 N N . GLN A 1 205 ? 12.922 4.230 12.131 1.00 77.81 205 GLN A N 1
ATOM 1601 C CA . GLN A 1 205 ? 12.919 5.333 13.103 1.00 77.81 205 GLN A CA 1
ATOM 1602 C C . GLN A 1 205 ? 11.515 5.874 13.398 1.00 77.81 205 GLN A C 1
ATOM 1604 O O . GLN A 1 205 ? 11.247 6.296 14.517 1.00 77.81 205 GLN A O 1
ATOM 1609 N N . TRP A 1 206 ? 10.616 5.849 12.412 1.00 75.31 206 TRP A N 1
ATOM 1610 C CA . TRP A 1 206 ? 9.239 6.323 12.569 1.00 75.31 206 TRP A CA 1
ATOM 1611 C C . TRP A 1 206 ? 8.348 5.317 13.311 1.00 75.31 206 TRP A C 1
ATOM 1613 O O . TRP A 1 206 ? 7.355 5.704 13.922 1.00 75.31 206 TRP A O 1
ATOM 1623 N N . THR A 1 207 ? 8.700 4.029 13.269 1.00 69.81 207 THR A N 1
ATOM 1624 C CA . THR A 1 207 ? 7.913 2.930 13.827 1.00 69.81 207 THR A CA 1
ATOM 1625 C C . THR A 1 207 ? 7.605 3.133 15.322 1.00 69.81 207 THR A C 1
ATOM 1627 O O . THR A 1 207 ? 6.427 3.191 15.659 1.00 69.81 207 THR A O 1
ATOM 1630 N N . PRO A 1 208 ? 8.571 3.291 16.249 1.00 71.44 208 PRO A N 1
ATOM 1631 C CA . PRO A 1 208 ? 8.253 3.405 17.679 1.00 71.44 208 PRO A CA 1
ATOM 1632 C C . PRO A 1 208 ? 7.300 4.569 17.995 1.00 71.44 208 PRO A C 1
ATOM 1634 O O . PRO A 1 208 ? 6.300 4.357 18.680 1.00 71.44 208 PRO A O 1
ATOM 1637 N N . ASP A 1 209 ? 7.543 5.751 17.422 1.00 72.31 209 ASP A N 1
ATOM 1638 C CA . ASP A 1 209 ? 6.725 6.952 17.637 1.00 72.31 209 ASP A CA 1
ATOM 1639 C C . ASP A 1 209 ? 5.261 6.740 17.226 1.00 72.31 209 ASP A C 1
ATOM 1641 O O . ASP A 1 209 ? 4.338 7.142 17.939 1.00 72.31 209 ASP A O 1
ATOM 1645 N N . VAL A 1 210 ? 5.036 6.087 16.080 1.00 68.62 210 VAL A N 1
ATOM 1646 C CA . VAL A 1 210 ? 3.684 5.831 15.573 1.00 68.62 210 VAL A CA 1
ATOM 1647 C C . 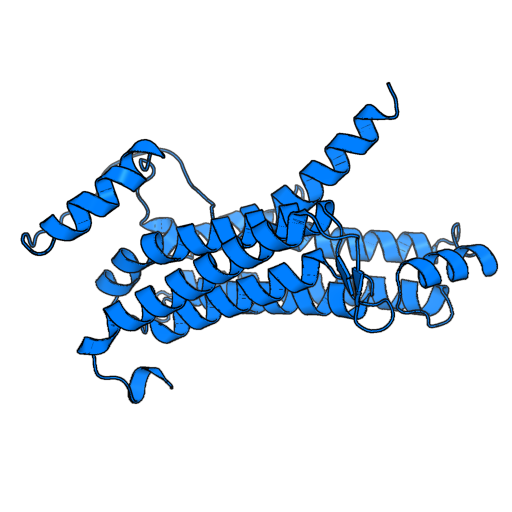VAL A 1 210 ? 2.966 4.804 16.432 1.00 68.62 210 VAL A C 1
ATOM 1649 O O . VAL A 1 210 ? 1.834 5.045 16.842 1.00 68.62 210 VAL A O 1
ATOM 1652 N N . TYR A 1 211 ? 3.618 3.693 16.774 1.00 68.50 211 TYR A N 1
ATOM 1653 C CA . TYR A 1 211 ? 2.989 2.664 17.606 1.00 68.50 211 TYR A CA 1
ATOM 1654 C C . TYR A 1 211 ? 2.659 3.179 19.017 1.00 68.50 211 TYR A C 1
ATOM 1656 O O . TYR A 1 211 ? 1.620 2.816 19.563 1.00 68.50 211 TYR A O 1
ATOM 1664 N N . GLU A 1 212 ? 3.479 4.061 19.593 1.00 67.12 212 GLU A N 1
ATOM 1665 C CA . GLU A 1 212 ? 3.177 4.695 20.882 1.00 67.12 212 GLU A CA 1
ATOM 1666 C C . GLU A 1 212 ? 2.072 5.758 20.802 1.00 67.12 212 GLU A C 1
ATOM 1668 O O . GLU A 1 212 ? 1.367 5.993 21.788 1.00 67.12 212 GLU A O 1
ATOM 1673 N N . GLY A 1 213 ? 1.940 6.436 19.659 1.00 62.81 213 GLY A N 1
ATOM 1674 C CA . GLY A 1 213 ? 0.919 7.458 19.438 1.00 62.81 213 GLY A CA 1
ATOM 1675 C C . GLY A 1 213 ? -0.470 6.894 19.144 1.00 62.81 213 GLY A C 1
ATOM 1676 O O . GLY A 1 213 ? -1.468 7.552 19.435 1.00 62.81 213 GLY A O 1
ATOM 1677 N N . VAL A 1 214 ? -0.564 5.676 18.604 1.00 64.31 214 VAL A N 1
ATOM 1678 C CA . VAL A 1 214 ? -1.854 5.035 18.324 1.00 64.31 214 VAL A CA 1
ATOM 1679 C C . VAL A 1 214 ? -2.455 4.481 19.613 1.00 64.31 214 VAL A C 1
ATOM 1681 O O . VAL A 1 214 ? -2.010 3.475 20.164 1.00 64.31 214 VAL A O 1
ATOM 1684 N N . TRP A 1 215 ? -3.525 5.121 20.085 1.00 56.97 215 TRP A N 1
ATOM 1685 C CA . TRP A 1 215 ? -4.160 4.768 21.356 1.00 56.97 215 TRP A CA 1
ATOM 1686 C C . TRP A 1 215 ? -4.700 3.327 21.388 1.00 56.97 215 TRP A C 1
ATOM 1688 O O . TRP A 1 215 ? -4.567 2.659 22.412 1.00 56.97 215 TRP A O 1
ATOM 1698 N N . PHE A 1 216 ? -5.209 2.810 20.263 1.00 53.97 216 PHE A N 1
ATOM 1699 C CA . PHE A 1 216 ? -5.613 1.402 20.150 1.00 53.97 216 PHE A CA 1
ATOM 1700 C C . PHE A 1 216 ? -4.456 0.443 20.476 1.00 53.97 216 PHE A C 1
ATOM 1702 O O . PHE A 1 216 ? -4.607 -0.452 21.300 1.00 53.97 216 PHE A O 1
ATOM 1709 N N . VAL A 1 217 ? -3.262 0.686 19.922 1.00 51.50 217 VAL A N 1
ATOM 1710 C CA . VAL A 1 217 ? -2.055 -0.122 20.185 1.00 51.50 217 VAL A CA 1
ATOM 1711 C C . VAL A 1 217 ? -1.618 -0.013 21.647 1.00 51.50 217 VAL A C 1
ATOM 1713 O O . VAL A 1 217 ? -1.143 -0.985 22.229 1.00 51.50 217 VAL A O 1
ATOM 1716 N N . ARG A 1 218 ? -1.809 1.154 22.267 1.00 49.44 218 ARG A N 1
ATOM 1717 C CA . ARG A 1 218 ? -1.455 1.404 23.669 1.00 49.44 218 ARG A CA 1
ATOM 1718 C C . ARG A 1 218 ? -2.350 0.663 24.676 1.00 49.44 218 ARG A C 1
ATOM 1720 O O . ARG A 1 218 ? -1.909 0.458 25.805 1.00 49.44 218 ARG A O 1
ATOM 1727 N N . GLN A 1 219 ? -3.589 0.317 24.320 1.00 44.16 219 GLN A N 1
ATOM 1728 C CA . GLN A 1 219 ? -4.563 -0.284 25.245 1.00 44.16 219 GLN A CA 1
ATOM 1729 C C . GLN A 1 219 ? -4.773 -1.793 25.087 1.00 44.16 219 GLN A C 1
ATOM 1731 O O . GLN A 1 219 ? -5.351 -2.390 25.993 1.00 44.16 219 GLN A O 1
ATOM 1736 N N . ILE A 1 220 ? -4.301 -2.422 24.005 1.00 39.41 220 ILE A N 1
ATOM 1737 C CA . ILE A 1 220 ? -4.415 -3.880 23.847 1.00 39.41 220 ILE A CA 1
ATOM 1738 C C . ILE A 1 220 ? -3.540 -4.573 24.908 1.00 39.41 220 ILE A C 1
ATOM 1740 O O . ILE A 1 220 ? -2.321 -4.367 24.912 1.00 39.41 220 ILE A O 1
ATOM 1744 N N . PRO A 1 221 ? -4.121 -5.395 25.804 1.00 28.16 221 PRO A N 1
ATOM 1745 C CA . PRO A 1 221 ? -3.341 -6.188 26.739 1.00 28.16 221 PRO A CA 1
ATOM 1746 C C . PRO A 1 221 ? -2.532 -7.234 25.966 1.00 28.16 221 PRO A C 1
ATOM 1748 O O . PRO A 1 221 ? -3.026 -7.896 25.055 1.00 28.16 221 PRO A O 1
ATOM 1751 N N . THR A 1 222 ? -1.277 -7.405 26.357 1.00 34.69 222 THR A N 1
ATOM 1752 C CA . THR A 1 222 ? -0.272 -8.270 25.727 1.00 34.69 222 THR A CA 1
ATOM 1753 C C . THR A 1 222 ? -0.507 -9.776 25.925 1.00 34.69 222 THR A C 1
ATOM 1755 O O . THR A 1 222 ? 0.398 -10.589 25.765 1.00 34.69 222 THR A O 1
ATOM 1758 N N . SER A 1 223 ? -1.727 -10.177 26.289 1.00 28.14 223 SER A N 1
ATOM 1759 C CA . SER A 1 223 ? -2.040 -11.524 26.771 1.00 28.14 223 SER A CA 1
ATOM 1760 C C . SER A 1 223 ? -2.981 -12.331 25.883 1.00 28.14 223 SER A C 1
ATOM 1762 O O . SER A 1 223 ? -3.306 -13.450 26.264 1.00 28.14 223 SER A O 1
ATOM 1764 N N . ILE A 1 224 ? -3.409 -11.840 24.712 1.00 33.56 224 ILE A N 1
ATOM 1765 C CA . ILE A 1 224 ? -4.315 -12.620 23.854 1.00 33.56 224 ILE A CA 1
ATOM 1766 C C . ILE A 1 224 ? -3.529 -13.752 23.180 1.00 33.56 224 ILE A C 1
ATOM 1768 O O . ILE A 1 224 ? -3.063 -13.661 22.044 1.00 33.56 224 ILE A O 1
ATOM 1772 N N . SER A 1 225 ? -3.396 -14.856 23.911 1.00 23.95 225 SER A N 1
ATOM 1773 C CA . SER A 1 225 ? -3.152 -16.173 23.348 1.00 23.95 225 SER A CA 1
ATOM 1774 C C . SER A 1 225 ? -4.195 -16.433 22.257 1.00 23.95 225 SER A C 1
ATOM 1776 O O . SER A 1 225 ? -5.381 -16.154 22.435 1.00 23.95 225 SER A O 1
ATOM 1778 N N . ILE A 1 226 ? -3.786 -17.042 21.143 1.00 30.42 226 ILE A N 1
ATOM 1779 C CA . ILE A 1 226 ? -4.688 -17.507 20.073 1.00 30.42 226 ILE A CA 1
ATOM 1780 C C . ILE A 1 226 ? -5.833 -18.388 20.635 1.00 30.42 226 ILE A C 1
ATOM 1782 O O . ILE A 1 226 ? -6.911 -18.450 20.047 1.00 30.42 226 ILE A O 1
ATOM 1786 N N . SER A 1 227 ? -5.653 -19.008 21.812 1.00 27.70 227 SER A N 1
ATOM 1787 C CA . SER A 1 227 ? -6.695 -19.770 22.518 1.00 27.70 227 SER A CA 1
ATOM 1788 C C . SER A 1 227 ? -7.777 -18.914 23.199 1.00 27.70 227 SER A C 1
ATOM 1790 O O . SER A 1 227 ? -8.876 -19.410 23.433 1.00 27.70 227 SER A O 1
ATOM 1792 N N . GLU A 1 228 ? -7.509 -17.643 23.508 1.00 33.22 228 GLU A N 1
ATOM 1793 C CA . GLU A 1 228 ? -8.469 -16.719 24.131 1.00 33.22 228 GLU A CA 1
ATOM 1794 C C . GLU A 1 228 ? -9.310 -15.958 23.106 1.00 33.22 228 GLU A C 1
ATOM 1796 O O . GLU A 1 228 ? -10.423 -15.568 23.434 1.00 33.22 228 GLU A O 1
ATOM 1801 N N . VAL A 1 229 ? -8.875 -15.844 21.846 1.00 34.59 229 VAL A N 1
ATOM 1802 C CA . VAL A 1 229 ? -9.692 -15.289 20.742 1.00 34.59 229 VAL A CA 1
ATOM 1803 C C . VAL A 1 229 ? -11.008 -16.071 20.577 1.00 34.59 229 VAL A C 1
ATOM 1805 O O . VAL A 1 229 ? -12.066 -15.484 20.350 1.00 34.59 229 VAL A O 1
ATOM 1808 N N . PHE A 1 230 ? -10.975 -17.393 20.787 1.00 28.17 230 PHE A N 1
ATOM 1809 C CA . PHE A 1 230 ? -12.176 -18.239 20.806 1.00 28.17 230 PHE A CA 1
ATOM 1810 C C . PHE A 1 230 ? -12.998 -18.113 22.104 1.00 28.17 230 PHE A C 1
ATOM 1812 O O . PHE A 1 230 ? -14.220 -18.253 22.068 1.00 28.17 230 PHE A O 1
ATOM 1819 N N . GLY A 1 231 ? -12.367 -17.814 23.246 1.00 26.92 231 GLY A N 1
ATOM 1820 C CA . GLY A 1 231 ? -13.054 -17.541 24.518 1.00 26.92 231 GLY A CA 1
ATOM 1821 C C . GLY A 1 231 ? -13.695 -16.148 24.579 1.00 26.92 231 GLY A C 1
ATOM 1822 O O . GLY A 1 231 ? -14.771 -15.979 25.148 1.00 26.92 231 GLY A O 1
ATOM 1823 N N . PHE A 1 232 ? -13.088 -15.164 23.919 1.00 33.94 232 PHE A N 1
ATOM 1824 C CA . PHE A 1 232 ? -13.539 -13.779 23.808 1.00 33.94 232 PHE A CA 1
ATOM 1825 C C . PHE A 1 232 ? -14.850 -13.668 23.019 1.00 33.94 232 PHE A C 1
ATOM 1827 O O . PHE A 1 232 ? -15.757 -12.943 23.419 1.00 33.94 232 PHE A O 1
ATOM 1834 N N . CYS A 1 233 ? -15.025 -14.502 21.988 1.00 28.89 233 CYS A N 1
ATOM 1835 C CA . CYS A 1 233 ? -16.290 -14.630 21.259 1.00 28.89 233 CYS A CA 1
ATOM 1836 C C . CYS A 1 233 ? -17.446 -15.145 22.152 1.00 28.89 233 CYS A C 1
ATOM 1838 O O . CYS A 1 233 ? -18.611 -14.852 21.899 1.00 28.89 233 CYS A O 1
ATOM 1840 N N . LYS A 1 234 ? -17.130 -15.865 23.241 1.00 27.34 234 LYS A N 1
ATOM 1841 C CA . LYS A 1 234 ? -18.103 -16.351 24.233 1.00 27.34 234 LYS A CA 1
ATOM 1842 C C . LYS A 1 234 ? -18.344 -15.339 25.362 1.00 27.34 234 LYS A C 1
ATOM 1844 O O . LYS A 1 234 ? -19.487 -15.130 25.751 1.00 27.34 234 LYS A O 1
ATOM 1849 N N . ASN A 1 235 ? -17.296 -14.656 25.827 1.00 26.00 235 ASN A N 1
ATOM 1850 C CA . ASN A 1 235 ? -17.389 -13.620 26.863 1.00 26.00 235 ASN A CA 1
ATOM 1851 C C . ASN A 1 235 ? -18.011 -12.303 26.369 1.00 26.00 235 ASN A C 1
ATOM 1853 O O . ASN A 1 235 ? -18.597 -11.589 27.176 1.00 26.00 235 ASN A O 1
ATOM 1857 N N . SER A 1 236 ? -17.952 -11.993 25.069 1.00 31.22 236 SER A N 1
ATOM 1858 C CA . SER A 1 236 ? -18.611 -10.811 24.487 1.00 31.22 236 SER A CA 1
ATOM 1859 C C . SER A 1 236 ? -20.147 -10.858 24.638 1.00 31.22 236 SER A C 1
ATOM 1861 O O . SER A 1 236 ? -20.787 -9.818 24.758 1.00 31.22 236 SER A O 1
ATOM 1863 N N . ILE A 1 237 ? -20.738 -12.057 24.766 1.00 35.34 237 ILE A N 1
ATOM 1864 C CA . ILE A 1 237 ? -22.168 -12.247 25.084 1.00 35.34 237 ILE A CA 1
ATOM 1865 C C . ILE A 1 237 ? -22.451 -12.046 26.592 1.00 35.34 237 ILE A C 1
ATOM 1867 O O . ILE A 1 237 ? -23.524 -11.572 26.960 1.00 35.34 237 ILE A O 1
ATOM 1871 N N . ASP A 1 238 ? -21.488 -12.342 27.474 1.00 26.81 238 ASP A N 1
ATOM 1872 C CA . ASP A 1 238 ? -21.642 -12.248 28.939 1.00 26.81 238 ASP A CA 1
ATOM 1873 C C . ASP A 1 238 ? -21.229 -10.877 29.528 1.00 26.81 238 ASP A C 1
ATOM 1875 O O . ASP A 1 238 ? -21.689 -10.489 30.608 1.00 26.81 238 ASP A O 1
ATOM 1879 N N . MET A 1 239 ? -20.409 -10.101 28.810 1.00 29.77 239 MET A N 1
ATOM 1880 C CA . MET A 1 239 ? -19.900 -8.774 29.208 1.00 29.77 239 MET A CA 1
ATOM 1881 C C . MET A 1 239 ? -20.917 -7.632 29.061 1.00 29.77 239 MET A C 1
ATOM 1883 O O . MET A 1 239 ? -20.637 -6.512 29.475 1.00 29.77 239 MET A O 1
ATOM 1887 N N . GLN A 1 240 ? -22.145 -7.897 28.605 1.00 34.75 240 GL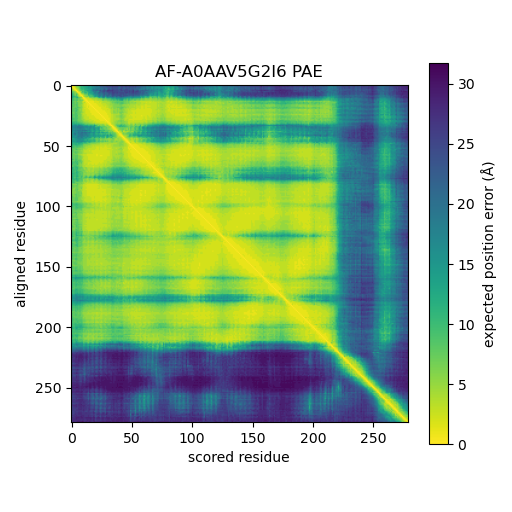N A N 1
ATOM 1888 C CA . GLN A 1 240 ? -23.241 -6.917 28.649 1.00 34.75 240 GLN A CA 1
ATOM 1889 C C . GLN A 1 240 ? -23.734 -6.621 30.090 1.00 34.75 240 GLN A C 1
ATOM 1891 O O . GLN A 1 240 ? -24.704 -5.886 30.278 1.00 34.75 240 GLN A O 1
ATOM 1896 N N . LYS A 1 241 ? -23.116 -7.217 31.128 1.00 33.34 241 LYS A N 1
ATOM 1897 C CA . LYS A 1 241 ? -23.646 -7.229 32.504 1.00 33.34 241 LYS A CA 1
ATOM 1898 C C . LYS A 1 241 ? -22.790 -6.627 33.619 1.00 33.34 241 LYS A C 1
ATOM 1900 O O . LYS A 1 241 ? -23.289 -6.608 34.745 1.00 33.34 241 LYS A O 1
ATOM 1905 N N . ARG A 1 242 ? -21.563 -6.134 33.412 1.00 33.66 242 ARG A N 1
ATOM 1906 C CA . ARG A 1 242 ? -20.788 -5.564 34.540 1.00 33.66 242 ARG A CA 1
ATOM 1907 C C . ARG A 1 242 ? -19.972 -4.327 34.171 1.00 33.66 242 ARG A C 1
ATOM 1909 O O . ARG A 1 242 ? -18.927 -4.423 33.546 1.00 33.66 242 ARG A O 1
ATOM 1916 N N . ASN A 1 243 ? -20.427 -3.184 34.680 1.00 38.47 243 ASN A N 1
ATOM 1917 C CA . ASN A 1 243 ? -19.645 -1.958 34.823 1.00 38.47 243 ASN A CA 1
ATOM 1918 C C . ASN A 1 243 ? -18.600 -2.135 35.936 1.00 38.47 243 ASN A C 1
ATOM 1920 O O . ASN A 1 243 ? -19.002 -2.396 37.069 1.00 38.47 243 ASN A O 1
ATOM 1924 N N . ALA A 1 244 ? -17.309 -1.940 35.646 1.00 32.25 244 ALA A N 1
ATOM 1925 C CA . ALA A 1 244 ? -16.339 -1.280 36.540 1.00 32.25 244 ALA A CA 1
ATOM 1926 C C . ALA A 1 244 ? -14.916 -1.279 35.942 1.00 32.25 244 ALA A C 1
ATOM 1928 O O . ALA A 1 244 ? -14.380 -2.323 35.588 1.00 32.25 244 ALA A O 1
ATOM 1929 N N . ILE A 1 245 ? -14.297 -0.097 35.913 1.00 36.56 245 ILE A N 1
ATOM 1930 C CA . ILE A 1 245 ? -12.874 0.159 35.611 1.00 36.56 245 ILE A CA 1
ATOM 1931 C C . ILE A 1 245 ? -12.056 0.022 36.915 1.00 36.56 245 ILE A C 1
ATOM 1933 O O . ILE A 1 245 ? -12.566 0.409 37.971 1.00 36.56 245 ILE A O 1
ATOM 1937 N N . PRO A 1 246 ? -10.803 -0.486 36.886 1.00 36.69 246 PRO A N 1
ATOM 1938 C CA . PRO A 1 246 ? -9.666 0.365 37.295 1.00 36.69 246 PRO A CA 1
ATOM 1939 C C . PRO A 1 246 ? -8.329 0.135 36.533 1.00 36.69 246 PRO A C 1
ATOM 1941 O O . PRO A 1 246 ? -8.114 -0.880 35.880 1.00 36.69 246 PRO A O 1
ATOM 1944 N N . THR A 1 247 ? -7.429 1.126 36.646 1.00 26.86 247 THR A N 1
ATOM 1945 C CA . THR A 1 247 ? -6.090 1.305 36.017 1.00 26.86 247 THR A CA 1
ATOM 1946 C C . THR A 1 247 ? -4.906 0.798 36.911 1.00 26.86 247 THR A C 1
ATOM 1948 O O . THR A 1 247 ? -5.180 0.253 37.975 1.00 26.86 247 THR A O 1
ATOM 1951 N N . PRO A 1 248 ? -3.592 0.998 36.599 1.00 55.25 248 PRO A N 1
ATOM 1952 C CA . PRO A 1 248 ? -2.706 0.010 35.951 1.00 55.25 248 PRO A CA 1
ATOM 1953 C C . PRO A 1 248 ? -1.392 -0.323 3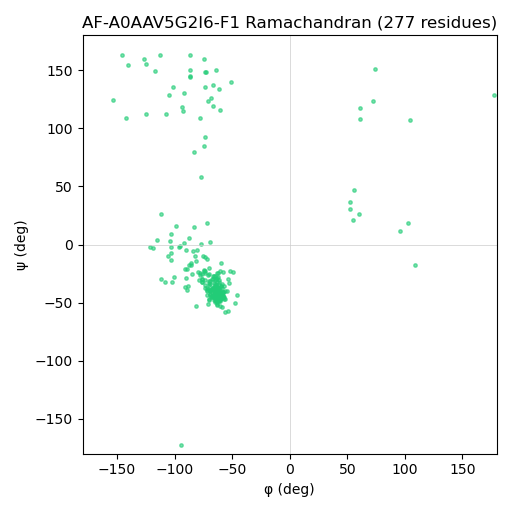6.726 1.00 55.25 248 PRO A C 1
ATOM 1955 O O . PRO A 1 248 ? -0.838 0.536 37.406 1.00 55.25 248 PRO A O 1
ATOM 1958 N N . THR A 1 249 ? -0.785 -1.508 36.531 1.00 25.39 249 THR A N 1
ATOM 1959 C CA . THR A 1 249 ? 0.623 -1.782 36.925 1.00 25.39 249 THR A CA 1
ATOM 1960 C C . THR A 1 249 ? 1.314 -2.882 36.089 1.00 25.39 249 THR A C 1
ATOM 1962 O O . THR A 1 249 ? 0.878 -4.023 36.076 1.00 25.39 249 THR A O 1
ATOM 1965 N N . LYS A 1 250 ? 2.462 -2.499 35.495 1.00 25.42 250 LYS A N 1
ATOM 1966 C CA . LYS A 1 250 ? 3.691 -3.251 35.118 1.00 25.42 250 LYS A CA 1
ATOM 1967 C C . LYS A 1 250 ? 3.672 -4.442 34.114 1.00 25.42 250 LYS A C 1
ATOM 1969 O O . LYS A 1 250 ? 3.250 -5.540 34.437 1.00 25.42 250 LYS A O 1
ATOM 1974 N N . THR A 1 251 ? 4.412 -4.194 33.014 1.00 25.28 251 THR A N 1
ATOM 1975 C CA . THR A 1 251 ? 5.334 -5.062 32.221 1.00 25.28 251 THR A CA 1
ATOM 1976 C C . THR A 1 251 ? 4.814 -6.196 31.308 1.00 25.28 251 THR A C 1
ATOM 1978 O O . THR A 1 251 ? 4.243 -7.164 31.780 1.00 25.28 251 THR A O 1
ATOM 1981 N N . GLU A 1 252 ? 5.226 -6.080 30.026 1.00 28.59 252 GLU A N 1
ATOM 1982 C CA . GLU A 1 252 ? 5.627 -7.121 29.037 1.00 28.59 252 GLU A CA 1
ATOM 1983 C C . GLU A 1 252 ? 4.692 -7.556 27.860 1.00 28.59 252 GLU A C 1
ATOM 1985 O O . GLU A 1 252 ? 3.723 -8.282 28.029 1.00 28.59 252 GLU A O 1
ATOM 1990 N N . LEU A 1 253 ? 5.113 -7.100 26.653 1.00 27.72 253 LEU A N 1
ATOM 1991 C CA . LEU A 1 253 ? 5.161 -7.625 25.254 1.00 27.72 253 LEU A CA 1
ATOM 1992 C C . LEU A 1 253 ? 3.945 -8.065 24.368 1.00 27.72 253 LEU A C 1
ATOM 1994 O O . LEU A 1 253 ? 3.528 -9.214 24.408 1.00 27.72 253 LEU A O 1
ATOM 1998 N N . LEU A 1 254 ? 3.657 -7.201 23.357 1.00 29.84 254 LEU A N 1
ATOM 1999 C CA . LEU A 1 254 ? 3.082 -7.384 21.981 1.00 29.84 254 LEU A CA 1
ATOM 2000 C C . LEU A 1 254 ? 1.562 -7.679 21.792 1.00 29.84 254 LEU A C 1
ATOM 2002 O O . LEU A 1 254 ? 0.988 -8.304 22.673 1.00 29.84 254 LEU A O 1
ATOM 2006 N N . PRO A 1 255 ? 0.903 -7.280 20.650 1.00 36.69 255 PRO A N 1
ATOM 2007 C CA . PRO A 1 255 ? 1.478 -7.209 19.290 1.00 36.69 255 PRO A CA 1
ATOM 2008 C C . PRO A 1 255 ? 1.139 -6.036 18.319 1.00 36.69 255 PRO A C 1
ATOM 2010 O O . PRO A 1 255 ? 0.066 -5.439 18.297 1.00 36.69 255 PRO A O 1
ATOM 2013 N N . LYS A 1 256 ? 2.109 -5.822 17.409 1.00 31.34 256 LYS A N 1
ATOM 2014 C CA . LYS A 1 256 ? 2.190 -4.941 16.222 1.00 31.34 256 LYS A CA 1
ATOM 2015 C C . LYS A 1 256 ? 1.428 -5.473 14.981 1.00 31.34 256 LYS A C 1
ATOM 2017 O O . LYS A 1 256 ? 2.033 -5.747 13.947 1.00 31.34 256 LYS A O 1
ATOM 2022 N N . VAL A 1 257 ? 0.121 -5.715 15.066 1.00 36.19 257 VAL A N 1
ATOM 2023 C CA . VAL A 1 257 ? -0.536 -6.635 14.101 1.00 36.19 257 VAL A CA 1
ATOM 2024 C C . VAL A 1 257 ? -0.970 -6.019 12.770 1.00 36.19 257 VAL A C 1
ATOM 2026 O O . VAL A 1 257 ? -1.039 -6.749 11.790 1.00 36.19 257 VAL A O 1
ATOM 2029 N N . TYR A 1 258 ? -1.242 -4.717 12.669 1.00 37.28 258 TYR A N 1
ATOM 2030 C CA . TYR A 1 258 ? -1.965 -4.226 11.483 1.00 37.28 258 TYR A CA 1
ATOM 2031 C C . TYR A 1 258 ? -1.141 -3.413 10.476 1.00 37.28 258 TYR A C 1
ATOM 2033 O O . TYR A 1 258 ? -1.367 -3.538 9.276 1.00 37.28 258 TYR A O 1
ATOM 2041 N N . CYS A 1 259 ? -0.130 -2.661 10.927 1.00 32.53 259 CYS A N 1
ATOM 2042 C CA . CYS A 1 259 ? 0.732 -1.893 10.017 1.00 32.53 259 CYS A CA 1
ATOM 2043 C C . CYS A 1 259 ? 1.941 -2.694 9.496 1.00 32.53 259 CYS A C 1
ATOM 2045 O O . CYS A 1 259 ? 2.294 -2.550 8.330 1.00 32.53 259 CYS A O 1
ATOM 2047 N N . ASP A 1 260 ? 2.550 -3.572 10.308 1.00 32.28 260 ASP A N 1
ATOM 2048 C CA . ASP A 1 260 ? 3.790 -4.278 9.919 1.00 32.28 260 ASP A CA 1
ATOM 2049 C C . ASP A 1 260 ? 3.543 -5.626 9.213 1.00 32.28 260 ASP A C 1
ATOM 2051 O O . ASP A 1 260 ? 4.358 -6.055 8.393 1.00 32.28 260 ASP A O 1
ATOM 2055 N N . LEU A 1 261 ? 2.432 -6.312 9.509 1.00 37.12 261 LEU A N 1
ATOM 2056 C CA . LEU A 1 261 ? 2.199 -7.700 9.082 1.00 37.12 261 LEU A CA 1
ATOM 2057 C C . LEU A 1 261 ? 1.985 -7.828 7.560 1.00 37.12 261 LEU A C 1
ATOM 2059 O O . LEU A 1 261 ? 2.396 -8.812 6.947 1.00 37.12 261 LEU A O 1
ATOM 2063 N N . PHE A 1 262 ? 1.406 -6.800 6.942 1.00 35.59 262 PHE A N 1
ATOM 2064 C CA . PHE A 1 262 ? 1.054 -6.779 5.523 1.00 35.59 262 PHE A CA 1
ATOM 2065 C C . PHE A 1 262 ? 2.286 -6.672 4.603 1.00 35.59 262 PHE A C 1
ATOM 2067 O O . PHE A 1 262 ? 2.402 -7.375 3.595 1.00 35.59 262 PHE A O 1
ATOM 2074 N N . VAL A 1 263 ? 3.242 -5.809 4.958 1.00 32.94 263 VAL A N 1
ATOM 2075 C CA . VAL A 1 263 ? 4.396 -5.508 4.097 1.00 32.94 263 VAL A CA 1
ATOM 2076 C C . VAL A 1 263 ? 5.572 -6.449 4.407 1.00 32.94 263 VAL A C 1
ATOM 2078 O O . VAL A 1 263 ? 6.230 -6.933 3.486 1.00 32.94 263 VAL A O 1
ATOM 2081 N N . GLN A 1 264 ? 5.791 -6.818 5.680 1.00 30.66 264 GLN A N 1
ATOM 2082 C CA . GLN A 1 264 ? 6.858 -7.759 6.060 1.00 30.66 264 GLN A CA 1
ATOM 2083 C C . GLN A 1 264 ? 6.631 -9.174 5.510 1.00 30.66 264 GLN A C 1
ATOM 2085 O O . GLN A 1 264 ? 7.597 -9.805 5.083 1.00 30.66 264 GLN A O 1
ATOM 2090 N N . ILE A 1 265 ? 5.396 -9.695 5.485 1.00 30.69 265 ILE A N 1
ATOM 2091 C CA . ILE A 1 265 ? 5.161 -11.080 5.034 1.00 30.69 265 ILE A CA 1
ATOM 2092 C C . ILE A 1 265 ? 5.301 -11.211 3.508 1.00 30.69 265 ILE A C 1
ATOM 2094 O O . ILE A 1 265 ? 5.867 -12.197 3.033 1.00 30.69 265 ILE A O 1
ATOM 2098 N N . THR A 1 266 ? 4.905 -10.188 2.745 1.00 28.28 266 THR A N 1
ATOM 2099 C CA . THR A 1 266 ? 4.955 -10.206 1.271 1.00 28.28 266 THR A CA 1
ATOM 2100 C C . THR A 1 266 ? 6.378 -10.281 0.704 1.00 28.28 266 THR A C 1
ATOM 2102 O O . THR A 1 266 ? 6.612 -10.918 -0.322 1.00 28.28 266 THR A O 1
ATOM 2105 N N . ILE A 1 267 ? 7.370 -9.717 1.400 1.00 29.14 267 ILE A N 1
ATOM 2106 C CA . ILE A 1 267 ? 8.758 -9.652 0.905 1.00 29.14 267 ILE A CA 1
ATOM 2107 C C . ILE A 1 267 ? 9.670 -10.705 1.551 1.00 29.14 267 ILE A C 1
ATOM 2109 O O . ILE A 1 267 ? 10.546 -11.257 0.880 1.00 29.14 267 ILE A O 1
ATOM 2113 N N . LYS A 1 268 ? 9.431 -11.083 2.812 1.00 26.14 268 LYS A N 1
ATOM 2114 C CA . LYS A 1 268 ? 10.262 -12.080 3.514 1.00 26.14 268 LYS A CA 1
ATOM 2115 C C . LYS A 1 268 ? 10.070 -13.501 2.971 1.00 26.14 268 LYS A C 1
ATOM 2117 O O . LYS A 1 268 ? 11.006 -14.295 3.003 1.00 26.14 268 LYS A O 1
ATOM 2122 N N . VAL A 1 269 ? 8.903 -13.802 2.392 1.00 30.33 269 VAL A N 1
ATOM 2123 C CA . VAL A 1 269 ? 8.651 -15.074 1.689 1.00 30.33 269 VAL A CA 1
ATOM 2124 C C . VAL A 1 269 ? 9.313 -15.100 0.302 1.00 30.33 269 VAL A C 1
ATOM 2126 O O . VAL A 1 269 ? 9.806 -16.149 -0.106 1.00 30.33 269 VAL A O 1
ATOM 2129 N N . LYS A 1 270 ? 9.422 -13.954 -0.391 1.00 28.98 270 LYS A N 1
ATOM 2130 C CA . LYS A 1 270 ? 10.096 -13.866 -1.701 1.00 28.98 270 LYS A CA 1
ATOM 2131 C C . LYS A 1 270 ? 11.624 -13.991 -1.579 1.00 28.98 270 LYS A C 1
ATOM 2133 O O . LYS A 1 270 ? 12.233 -14.692 -2.378 1.00 28.98 270 LYS A O 1
ATOM 2138 N N . GLN A 1 271 ? 12.234 -13.432 -0.526 1.00 27.30 271 GLN A N 1
ATOM 2139 C CA . GLN A 1 271 ? 13.673 -13.614 -0.251 1.00 27.30 271 GLN A CA 1
ATOM 2140 C C . GLN A 1 271 ? 14.044 -15.004 0.300 1.00 27.30 271 GLN A C 1
ATOM 2142 O O . GLN A 1 271 ? 15.176 -15.449 0.133 1.00 27.30 271 GLN A O 1
ATOM 2147 N N . GLY A 1 272 ? 13.100 -15.726 0.914 1.00 25.94 272 GLY A N 1
ATOM 2148 C CA . GLY A 1 272 ? 13.336 -17.080 1.432 1.00 25.94 272 GLY A CA 1
ATOM 2149 C C . GLY A 1 272 ? 13.437 -18.182 0.366 1.00 25.94 272 GLY A C 1
ATOM 2150 O O . GLY A 1 272 ? 13.826 -19.300 0.700 1.00 25.94 272 GLY A O 1
ATOM 2151 N N . GLN A 1 273 ? 13.090 -17.898 -0.897 1.00 29.08 273 GLN A N 1
ATOM 2152 C CA . GLN A 1 273 ? 13.148 -18.872 -1.998 1.00 29.08 273 GLN A CA 1
ATOM 2153 C C . GLN A 1 273 ? 14.390 -18.715 -2.894 1.00 29.08 273 GLN A C 1
ATOM 2155 O O . GLN A 1 273 ? 14.881 -19.723 -3.391 1.00 29.08 273 GLN A O 1
ATOM 2160 N N . GLU A 1 274 ? 14.983 -17.521 -3.027 1.00 30.30 274 GLU A N 1
ATOM 2161 C CA . GLU A 1 274 ? 16.254 -17.362 -3.767 1.00 30.30 274 GLU A CA 1
ATOM 2162 C C . GLU A 1 274 ? 17.442 -18.034 -3.058 1.00 30.30 274 GLU A C 1
ATOM 2164 O O . GLU A 1 274 ? 18.323 -18.574 -3.718 1.00 30.30 274 GLU A O 1
ATOM 2169 N N . GLN A 1 275 ? 17.431 -18.123 -1.722 1.00 30.31 275 GLN A N 1
ATOM 2170 C CA . GLN A 1 275 ? 18.470 -18.844 -0.967 1.00 30.31 275 GLN A CA 1
ATOM 2171 C C . GLN A 1 275 ? 18.346 -20.377 -1.018 1.00 30.31 275 GLN A C 1
ATOM 2173 O O . GLN A 1 275 ? 19.267 -21.071 -0.591 1.00 30.31 275 GLN A O 1
ATOM 2178 N N . ARG A 1 276 ? 17.241 -20.928 -1.544 1.00 29.72 276 ARG A N 1
ATOM 2179 C CA . ARG A 1 276 ? 17.080 -22.379 -1.768 1.00 29.72 276 ARG A CA 1
ATOM 2180 C C . ARG A 1 276 ? 17.412 -22.830 -3.191 1.00 29.72 276 ARG A C 1
ATOM 2182 O O . ARG A 1 276 ? 17.348 -24.024 -3.452 1.00 29.72 276 ARG A O 1
ATOM 2189 N N . ILE A 1 277 ? 17.762 -21.907 -4.088 1.00 32.44 277 ILE A N 1
ATOM 2190 C CA . ILE A 1 277 ? 18.193 -22.220 -5.464 1.00 32.44 277 ILE A CA 1
ATOM 2191 C C . ILE A 1 277 ? 19.729 -22.098 -5.601 1.00 32.44 277 ILE A C 1
ATOM 2193 O O . ILE A 1 277 ? 20.304 -22.510 -6.603 1.00 32.44 277 ILE A O 1
ATOM 2197 N N . SER A 1 278 ? 20.419 -21.605 -4.565 1.00 35.00 278 SER A N 1
ATOM 2198 C CA . SER A 1 278 ? 21.885 -21.489 -4.496 1.00 35.00 278 SER A CA 1
ATOM 2199 C C . SER A 1 278 ? 22.547 -22.425 -3.465 1.00 35.00 278 SER A C 1
ATOM 2201 O O . SER A 1 278 ? 23.618 -22.102 -2.949 1.00 35.00 278 SER A O 1
ATOM 2203 N N . LEU A 1 279 ? 21.910 -23.555 -3.149 1.00 37.88 279 LEU A N 1
ATOM 2204 C CA . LEU A 1 279 ? 22.456 -24.694 -2.395 1.00 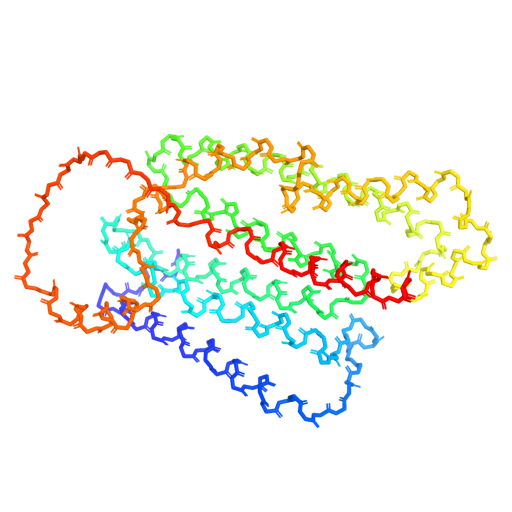37.88 279 LEU A CA 1
ATOM 2205 C C . LEU A 1 279 ? 22.046 -25.985 -3.105 1.00 37.88 279 LEU A C 1
ATOM 2207 O O . LEU A 1 279 ? 22.899 -26.893 -3.181 1.00 37.88 279 LEU A O 1
#

Organism: NCBI:txid191504

Sequence (279 aa):
MIDLTSDQKDRPWFYFISSTSLVISITALLFRWREEPIISFSGNFQTNNFNEIFQFLILLCSTLCIPLSVEYIECTEMAITEFLLFILTATLGGMFLCGANDLITIFVAPECFSLCSYLLSGYTKRDLRSNEATMKYLLMGGASSSILVHGFSWLYGSSGGEIELQEIVNGLINTQMYNSPGISIALIFITVGLGFKLSPAPFHQWTPDVYEGVWFVRQIPTSISISEVFGFCKNSIDMQKRNAIPTPTKTELLPKVYCDLFVQITIKVKQGQEQRISL